Protein AF-0000000084752350 (afdb_homodimer)

Radius of gyration: 22.32 Å; Cα contacts (8 Å, |Δi|>4): 340; chains: 2; bounding box: 32×66×54 Å

Foldseek 3Di:
DDDDDDDDDWDADDDPRHGQGTDVLLQLQVLLAVPQALCRSCVVVVHDSVVSVVSQVSCCVPPPHRQKDWAPDDPNHITIHGDPVNVVVSVVRVVVVVVVRVVVVVVCPVVVVVD/DDDDDDDDDWDADDDPRHGQGTDVLLQLQVLLAVPQALCRSCVVVVHDSVVSVVSQVSCCVPPPHRQKDWAPDDPNHITIHGDPVNVVVSVVRVVVVVVVRVVVVVVCPVVVVVD

Sequence (230 aa):
MGTSKELKLRCWIDIDGKKFFGSGRAQLLMMIDKNGSLSKAAKEMGMSYRKAWSMVEDMNLRGQQPYVELHKGGTTGGGAELTETGRKVLSTFLAMNTKITATVQQHTEEMLGLIMGTSKELKLRCWIDIDGKKFFGSGRAQLLMMIDKNGSLSKAAKEMGMSYRKAWSMVEDMNLRGQQPYVELHKGGTTGGGAELTETGRKVLSTFLAMNTKITATVQQHTEEMLGLI

pLDDT: mean 89.69, std 11.71, range [46.53, 98.75]

InterPro domains:
  IPR036388 Winged helix-like DNA-binding domain superfamily [G3DSA:1.10.10.10] (2-112)
  IPR036390 Winged helix DNA-binding domain superfamily [SSF46785] (6-107)
  IPR051815 Molybdate-responsive transcriptional regulator [PTHR30432] (6-109)

Structure (mmCIF, N/CA/C/O backbone):
data_AF-0000000084752350-model_v1
#
loop_
_entity.id
_entity.type
_entity.pdbx_description
1 polymer 'Transcriptional regulator, ModE family'
#
loop_
_atom_site.group_PDB
_atom_site.id
_atom_site.type_symbol
_atom_site.label_atom_id
_atom_site.label_alt_id
_atom_site.label_comp_id
_atom_site.label_asym_id
_atom_site.label_entity_id
_atom_site.label_seq_id
_atom_site.pdbx_PDB_ins_code
_atom_site.Cartn_x
_atom_site.Cartn_y
_atom_site.Cartn_z
_atom_site.occupancy
_atom_site.B_iso_or_equiv
_atom_site.auth_seq_id
_atom_site.auth_comp_id
_atom_site.auth_asym_id
_atom_site.auth_atom_id
_atom_site.pdbx_PDB_model_num
ATOM 1 N N . MET A 1 1 ? 0.596 -25.719 13.766 1 46.53 1 MET A N 1
ATOM 2 C CA . MET A 1 1 ? 0.394 -24.359 14.266 1 46.53 1 MET A CA 1
ATOM 3 C C . MET A 1 1 ? -0.003 -23.406 13.133 1 46.53 1 MET A C 1
ATOM 5 O O . MET A 1 1 ? 0.723 -23.281 12.148 1 46.53 1 MET A O 1
ATOM 9 N N . GLY A 1 2 ? -1.352 -23.156 12.789 1 62.16 2 GLY A N 1
ATOM 10 C CA . GLY A 1 2 ? -1.979 -22.719 11.555 1 62.16 2 GLY A CA 1
ATOM 11 C C . GLY A 1 2 ? -1.484 -21.359 11.078 1 62.16 2 GLY A C 1
ATOM 12 O O . GLY A 1 2 ? -1.169 -20.484 11.891 1 62.16 2 GLY A O 1
ATOM 13 N N . THR A 1 3 ? -0.864 -21.25 9.977 1 77.88 3 THR A N 1
ATOM 14 C CA . THR A 1 3 ? -0.326 -20.016 9.383 1 77.88 3 THR A CA 1
ATOM 15 C C . THR A 1 3 ? -1.335 -18.875 9.492 1 77.88 3 THR A C 1
ATOM 17 O O . THR A 1 3 ? -2.537 -19.094 9.32 1 77.88 3 THR A O 1
ATOM 20 N N . SER A 1 4 ? -0.892 -17.75 10.062 1 88.94 4 SER A N 1
ATOM 21 C CA . SER A 1 4 ? -1.75 -16.562 10.125 1 88.94 4 SER A CA 1
ATOM 22 C C . SER A 1 4 ? -1.742 -15.805 8.812 1 88.94 4 SER A C 1
ATOM 24 O O . SER A 1 4 ? -0.684 -15.391 8.328 1 88.94 4 SER A O 1
ATOM 26 N N . LYS A 1 5 ? -2.879 -15.789 8.164 1 90.19 5 LYS A N 1
ATOM 27 C CA . LYS A 1 5 ? -3.043 -15.07 6.906 1 90.19 5 LYS A CA 1
ATOM 28 C C . LYS A 1 5 ? -3.834 -13.781 7.113 1 90.19 5 LYS A C 1
ATOM 30 O O . LYS A 1 5 ? -4.879 -13.781 7.766 1 90.19 5 LYS A O 1
ATOM 35 N N . GLU A 1 6 ? -3.215 -12.711 6.598 1 89.19 6 GLU A N 1
ATOM 36 C CA . GLU A 1 6 ? -3.879 -11.422 6.754 1 89.19 6 GLU A CA 1
ATOM 37 C C . GLU A 1 6 ? -3.736 -10.57 5.496 1 89.19 6 GLU A C 1
ATOM 39 O O . GLU A 1 6 ? -2.678 -10.555 4.867 1 89.19 6 GLU A O 1
ATOM 44 N N . LEU A 1 7 ? -4.789 -9.875 5.145 1 88.38 7 LEU A N 1
ATOM 45 C CA . LEU A 1 7 ? -4.711 -8.883 4.078 1 88.38 7 LEU A CA 1
ATOM 46 C C . LEU A 1 7 ? -4.148 -7.566 4.598 1 88.38 7 LEU A C 1
ATOM 48 O O . LEU A 1 7 ? -4.582 -7.074 5.641 1 88.38 7 LEU A O 1
ATOM 52 N N . LYS A 1 8 ? -3.193 -7.16 3.932 1 89.5 8 LYS A N 1
ATOM 53 C CA . LYS A 1 8 ? -2.594 -5.871 4.258 1 89.5 8 LYS A CA 1
ATOM 54 C C . LYS A 1 8 ? -2.848 -4.848 3.15 1 89.5 8 LYS A C 1
ATOM 56 O O . LYS A 1 8 ? -3.025 -5.219 1.988 1 89.5 8 LYS A O 1
ATOM 61 N N . LEU A 1 9 ? -2.906 -3.574 3.629 1 89.62 9 LEU A N 1
ATOM 62 C CA . LEU A 1 9 ? -3.197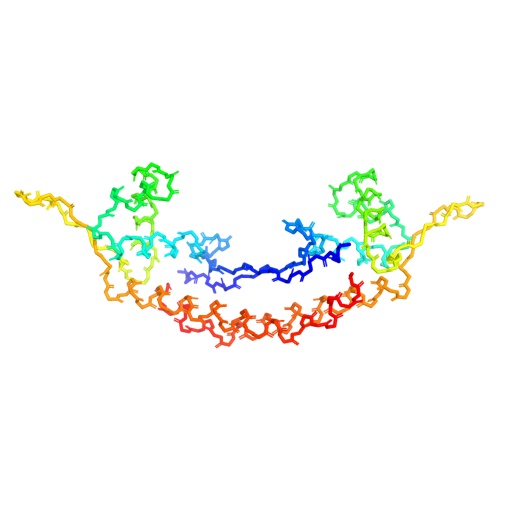 -2.521 2.66 1 89.62 9 LEU A CA 1
ATOM 63 C C . LEU A 1 9 ? -2.445 -1.241 3.008 1 89.62 9 LEU A C 1
ATOM 65 O O . LEU A 1 9 ? -2.254 -0.928 4.188 1 89.62 9 LEU A O 1
ATOM 69 N N . ARG A 1 10 ? -2.025 -0.567 1.987 1 90.81 10 ARG A N 1
ATOM 70 C CA . ARG A 1 10 ? -1.468 0.777 2.096 1 90.81 10 ARG A CA 1
ATOM 71 C C . ARG A 1 10 ? -2.09 1.713 1.064 1 90.81 10 ARG A C 1
ATOM 73 O O . ARG A 1 10 ? -2.322 1.316 -0.08 1 90.81 10 ARG A O 1
ATOM 80 N N . CYS A 1 11 ? -2.467 2.914 1.469 1 91 11 CYS A N 1
ATOM 81 C CA . CYS A 1 11 ? -2.998 3.898 0.533 1 91 11 CYS A CA 1
ATOM 82 C C . CYS A 1 11 ? -2.375 5.27 0.771 1 91 11 CYS A C 1
ATOM 84 O O . CYS A 1 11 ? -1.943 5.574 1.884 1 91 11 CYS A O 1
ATOM 86 N N . TRP A 1 12 ? -2.225 6.059 -0.285 1 92.81 12 TRP A N 1
ATOM 87 C CA . TRP A 1 12 ? -1.683 7.41 -0.19 1 92.81 12 TRP A CA 1
ATOM 88 C C . TRP A 1 12 ? -2.182 8.281 -1.34 1 92.81 12 TRP A C 1
ATOM 90 O O . TRP A 1 12 ? -2.822 7.781 -2.27 1 92.81 12 TRP A O 1
ATOM 100 N N . ILE A 1 13 ? -1.941 9.547 -1.165 1 93.19 13 ILE A N 1
ATOM 101 C CA . ILE A 1 13 ? -2.32 10.492 -2.211 1 93.19 13 ILE A CA 1
ATOM 102 C C . ILE A 1 13 ? -1.077 10.938 -2.973 1 93.19 13 ILE A C 1
ATOM 104 O O . ILE A 1 13 ? -0.1 11.391 -2.369 1 93.19 13 ILE A O 1
ATOM 108 N N . ASP A 1 14 ? -1.166 10.844 -4.297 1 94.06 14 ASP A N 1
ATOM 109 C CA . ASP A 1 14 ? -0.119 11.344 -5.184 1 94.06 14 ASP A CA 1
ATOM 110 C C . ASP A 1 14 ? -0.483 12.711 -5.746 1 94.06 14 ASP A C 1
ATOM 112 O O . ASP A 1 14 ? -1.642 12.969 -6.086 1 94.06 14 ASP A O 1
ATOM 116 N N . ILE A 1 15 ? 0.579 13.562 -5.758 1 93.44 15 ILE A N 1
ATOM 117 C CA . ILE A 1 15 ? 0.47 14.812 -6.516 1 93.44 15 ILE A CA 1
ATOM 118 C C . ILE A 1 15 ? 1.437 14.781 -7.695 1 93.44 15 ILE A C 1
ATOM 120 O O . ILE A 1 15 ? 2.65 14.68 -7.512 1 93.44 15 ILE A O 1
ATOM 124 N N . ASP A 1 16 ? 0.885 14.781 -8.922 1 93.94 16 ASP A N 1
ATOM 125 C CA . ASP A 1 16 ? 1.683 14.758 -10.148 1 93.94 16 ASP A CA 1
ATOM 126 C C . ASP A 1 16 ? 2.609 13.547 -10.172 1 93.94 16 ASP A C 1
ATOM 128 O O . ASP A 1 16 ? 3.795 13.672 -10.484 1 93.94 16 ASP A O 1
ATOM 132 N N . GLY A 1 17 ? 2.094 12.531 -9.633 1 93 17 GLY A N 1
ATOM 133 C CA . GLY A 1 17 ? 2.803 11.258 -9.742 1 93 17 GLY A CA 1
ATOM 134 C C . GLY A 1 17 ? 3.777 11.023 -8.602 1 93 17 GLY A C 1
ATOM 135 O O . GLY A 1 17 ? 4.508 10.031 -8.602 1 93 17 GLY A O 1
ATOM 136 N N . LYS A 1 18 ? 3.771 11.961 -7.691 1 94.69 18 LYS A N 1
ATOM 137 C CA . LYS A 1 18 ? 4.672 11.805 -6.551 1 94.69 18 LYS A CA 1
ATOM 138 C C . LYS A 1 18 ? 3.889 11.68 -5.246 1 94.69 18 LYS A C 1
ATOM 140 O O . LYS A 1 18 ? 2.943 12.438 -5.008 1 94.69 18 LYS A O 1
ATOM 145 N N . LYS A 1 19 ? 4.344 10.758 -4.496 1 95.94 19 LYS A N 1
ATOM 146 C CA . LYS A 1 19 ? 3.691 10.539 -3.207 1 95.94 19 LYS A CA 1
ATOM 147 C C . LYS A 1 19 ? 3.705 11.812 -2.367 1 95.94 19 LYS A C 1
ATOM 149 O O . LYS A 1 19 ? 4.73 12.492 -2.277 1 95.94 19 LYS A O 1
ATOM 154 N N . PHE A 1 20 ? 2.594 12.094 -1.748 1 96.5 20 PHE A N 1
ATOM 155 C CA . PHE A 1 20 ? 2.5 13.32 -0.96 1 96.5 20 PHE A CA 1
ATOM 156 C C . PHE A 1 20 ? 2.01 13.016 0.451 1 96.5 20 PHE A C 1
ATOM 158 O O . PHE A 1 20 ? 2.717 13.273 1.428 1 96.5 20 PHE A O 1
ATOM 165 N N . PHE A 1 21 ? 0.836 12.359 0.535 1 96.31 21 PHE A N 1
ATOM 166 C CA . PHE A 1 21 ? 0.241 12.172 1.853 1 96.31 21 PHE A CA 1
ATOM 167 C C . PHE A 1 21 ? -0.159 10.719 2.064 1 96.31 21 PHE A C 1
ATOM 169 O O . PHE A 1 21 ? -1.029 10.195 1.361 1 96.31 21 PHE A O 1
ATOM 176 N N . GLY A 1 22 ? 0.396 10.156 2.99 1 95.75 22 GLY A N 1
ATOM 177 C CA . GLY A 1 22 ? 0.116 8.781 3.359 1 95.75 22 GLY A CA 1
ATOM 178 C C . GLY A 1 22 ? 0.305 8.508 4.84 1 95.75 22 GLY A C 1
ATOM 179 O O . GLY A 1 22 ? 0.116 9.398 5.668 1 95.75 22 GLY A O 1
ATOM 180 N N . SER A 1 23 ? 0.673 7.297 5.16 1 95.75 23 SER A N 1
ATOM 181 C CA . SER A 1 23 ? 0.748 6.875 6.555 1 95.75 23 SER A CA 1
ATOM 182 C C . SER A 1 23 ? 1.834 7.641 7.305 1 95.75 23 SER A C 1
ATOM 184 O O . SER A 1 23 ? 1.656 7.996 8.469 1 95.75 23 SER A O 1
ATOM 186 N N . GLY A 1 24 ? 2.945 7.887 6.652 1 97.5 24 GLY A N 1
ATOM 187 C CA . GLY A 1 24 ? 4.039 8.594 7.301 1 97.5 24 GLY A CA 1
ATOM 188 C C . GLY A 1 24 ? 3.684 10.008 7.707 1 97.5 24 GLY A C 1
ATOM 189 O O . GLY A 1 24 ? 3.852 10.391 8.867 1 97.5 24 GLY A O 1
ATOM 190 N N . ARG A 1 25 ? 3.164 10.734 6.789 1 98.19 25 ARG A N 1
ATOM 191 C CA . ARG A 1 25 ? 2.789 12.117 7.066 1 98.19 25 ARG A CA 1
ATOM 192 C C . ARG A 1 25 ? 1.59 12.18 8.008 1 98.19 25 ARG A C 1
ATOM 194 O O . ARG A 1 25 ? 1.509 13.07 8.859 1 98.19 25 ARG A O 1
ATOM 201 N N . ALA A 1 26 ? 0.714 11.227 7.867 1 97.75 26 ALA A N 1
ATOM 202 C CA . ALA A 1 26 ? -0.393 11.133 8.82 1 97.75 26 ALA A CA 1
ATOM 203 C C . ALA A 1 26 ? 0.117 10.898 10.234 1 97.75 26 ALA A C 1
ATOM 205 O O . ALA A 1 26 ? -0.347 11.531 11.188 1 97.75 26 ALA A O 1
ATOM 206 N N . GLN A 1 27 ? 1.022 10.039 10.367 1 98.44 27 GLN A N 1
ATOM 207 C CA . GLN A 1 27 ? 1.585 9.734 11.68 1 98.44 27 GLN A CA 1
ATOM 208 C C . GLN A 1 27 ? 2.295 10.953 12.273 1 98.44 27 GLN A C 1
ATOM 210 O O . GLN A 1 27 ? 2.18 11.219 13.469 1 98.44 27 GLN A O 1
ATOM 215 N N . LEU A 1 28 ? 2.947 11.602 11.422 1 98.75 28 LEU A N 1
ATOM 216 C CA . LEU A 1 28 ? 3.617 12.805 11.891 1 98.75 28 LEU A CA 1
ATOM 217 C C . LEU A 1 28 ? 2.605 13.812 12.422 1 98.75 28 LEU A C 1
ATOM 219 O O . LEU A 1 28 ? 2.797 14.383 13.5 1 98.75 28 LEU A O 1
ATOM 223 N N . LEU A 1 29 ? 1.577 14.031 11.68 1 98.69 29 LEU A N 1
ATOM 224 C CA . LEU A 1 29 ? 0.538 14.953 12.133 1 98.69 29 LEU A CA 1
ATOM 225 C C . LEU A 1 29 ? -0.071 14.477 13.453 1 98.69 29 LEU A C 1
ATOM 227 O O . LEU A 1 29 ? -0.322 15.281 14.352 1 98.69 29 LEU A O 1
ATOM 231 N N . MET A 1 30 ? -0.256 13.234 13.578 1 98.62 30 MET A N 1
ATOM 232 C CA . MET A 1 30 ? -0.807 12.664 14.805 1 98.62 30 MET A CA 1
ATOM 233 C C . MET A 1 30 ? 0.118 12.922 15.984 1 98.62 30 MET A C 1
ATOM 235 O O . MET A 1 30 ? -0.338 13.312 17.062 1 98.62 30 MET A O 1
ATOM 239 N N . MET A 1 31 ? 1.385 12.742 15.805 1 98.5 31 MET A N 1
ATOM 240 C CA . MET A 1 31 ? 2.363 12.922 16.875 1 98.5 31 MET A CA 1
ATOM 241 C C . MET A 1 31 ? 2.494 14.391 17.25 1 98.5 31 MET A C 1
ATOM 243 O O . MET A 1 31 ? 2.674 14.719 18.422 1 98.5 31 MET A O 1
ATOM 247 N N . ILE A 1 32 ? 2.402 15.203 16.266 1 98.19 32 ILE A N 1
ATOM 248 C CA . ILE A 1 32 ? 2.428 16.625 16.547 1 98.19 32 ILE A CA 1
ATOM 249 C C . ILE A 1 32 ? 1.2 17.016 17.375 1 98.19 32 ILE A C 1
ATOM 251 O O . ILE A 1 32 ? 1.308 17.766 18.344 1 98.19 32 ILE A O 1
ATOM 255 N N . ASP A 1 33 ? 0.109 16.5 16.953 1 97.69 33 ASP A N 1
ATOM 256 C CA . ASP A 1 33 ? -1.129 16.781 17.672 1 97.69 33 ASP A CA 1
ATOM 257 C C . ASP A 1 33 ? -1.053 16.297 19.125 1 97.69 33 ASP A C 1
ATOM 259 O O . ASP A 1 33 ? -1.49 16.984 20.047 1 97.69 33 ASP A O 1
ATOM 263 N N . LYS A 1 34 ? -0.51 15.195 19.359 1 97.25 34 LYS A N 1
ATOM 264 C CA . LYS A 1 34 ? -0.391 14.547 20.656 1 97.25 34 LYS A CA 1
ATOM 265 C C . LYS A 1 34 ? 0.605 15.281 21.547 1 97.25 34 LYS A C 1
ATOM 267 O O . LYS A 1 34 ? 0.337 15.516 22.734 1 97.25 34 LYS A O 1
ATOM 272 N N . ASN A 1 35 ? 1.728 15.758 21 1 96.56 35 ASN A N 1
ATOM 273 C CA . ASN A 1 35 ? 2.854 16.219 21.797 1 96.56 35 ASN A CA 1
ATOM 274 C C . ASN A 1 35 ? 2.932 17.75 21.828 1 96.56 35 ASN A C 1
ATOM 276 O O . ASN A 1 35 ? 3.613 18.312 22.688 1 96.56 35 ASN A O 1
ATOM 280 N N . GLY A 1 36 ? 2.303 18.375 20.906 1 95.94 36 GLY A N 1
ATOM 281 C CA . GLY A 1 36 ? 2.434 19.812 20.766 1 95.94 36 GLY A CA 1
ATOM 282 C C . GLY A 1 36 ? 3.846 20.266 20.438 1 95.94 36 GLY A C 1
ATOM 283 O O . GLY A 1 36 ? 4.25 21.375 20.781 1 95.94 36 GLY A O 1
ATOM 284 N N . SER A 1 37 ? 4.605 19.312 19.906 1 95.94 37 SER A N 1
ATOM 285 C CA . SER A 1 37 ? 6.027 19.547 19.672 1 95.94 37 SER A CA 1
ATOM 286 C C . SER A 1 37 ? 6.523 18.766 18.453 1 95.94 37 SER A C 1
ATOM 288 O O . SER A 1 37 ? 6.281 17.562 18.344 1 95.94 37 SER A O 1
ATOM 290 N N . LEU A 1 38 ? 7.152 19.5 17.562 1 96.5 38 LEU A N 1
ATOM 291 C CA . LEU A 1 38 ? 7.75 18.844 16.406 1 96.5 38 LEU A CA 1
ATOM 292 C C . LEU A 1 38 ? 8.938 17.984 16.828 1 96.5 38 LEU A C 1
ATOM 294 O O . LEU A 1 38 ? 9.125 16.891 16.297 1 96.5 38 LEU A O 1
ATOM 298 N N . SER A 1 39 ? 9.727 18.469 17.781 1 96.06 39 SER A N 1
ATOM 299 C CA . SER A 1 39 ? 10.914 17.734 18.219 1 96.06 39 SER A CA 1
ATOM 300 C C . SER A 1 39 ? 10.531 16.422 18.891 1 96.06 39 SER A C 1
ATOM 302 O O . SER A 1 39 ? 11.156 15.391 18.656 1 96.06 39 SER A O 1
ATOM 304 N N . LYS A 1 40 ? 9.5 16.453 19.672 1 97.12 40 LYS A N 1
ATOM 305 C CA . LYS A 1 40 ? 9.039 15.234 20.328 1 97.12 40 LYS A CA 1
ATOM 306 C C . LYS A 1 40 ? 8.445 14.258 19.312 1 97.12 40 LYS A C 1
ATOM 308 O O . LYS A 1 40 ? 8.656 13.047 19.406 1 97.12 40 LYS A O 1
ATOM 313 N N . ALA A 1 41 ? 7.711 14.789 18.359 1 97.88 41 ALA A N 1
ATOM 314 C CA . ALA A 1 41 ? 7.156 13.953 17.297 1 97.88 41 ALA A CA 1
ATOM 315 C C . ALA A 1 41 ? 8.266 13.242 16.531 1 97.88 41 ALA A C 1
ATOM 317 O O . ALA A 1 41 ? 8.188 12.031 16.297 1 97.88 41 ALA A O 1
ATOM 318 N N . ALA A 1 42 ? 9.281 13.961 16.125 1 97.94 42 ALA A N 1
ATOM 319 C CA . ALA A 1 42 ? 10.414 13.406 15.391 1 97.94 42 ALA A CA 1
ATOM 320 C C . ALA A 1 42 ? 11.086 12.289 16.188 1 97.94 42 ALA A C 1
ATOM 322 O O . ALA A 1 42 ? 11.32 11.203 15.664 1 97.94 42 ALA A O 1
ATOM 323 N N . LYS A 1 43 ? 11.234 12.539 17.469 1 98.12 43 LYS A N 1
ATOM 324 C CA . LYS A 1 43 ? 11.875 11.57 18.359 1 98.12 43 LYS A CA 1
ATOM 325 C C . LYS A 1 43 ? 11.047 10.297 18.469 1 98.12 43 LYS A C 1
ATOM 327 O O . LYS A 1 43 ? 11.578 9.195 18.344 1 98.12 43 LYS A O 1
ATOM 332 N N . GLU A 1 44 ? 9.844 10.43 18.656 1 97.94 44 GLU A N 1
ATOM 333 C CA . GLU A 1 44 ? 8.961 9.273 18.812 1 97.94 44 GLU A CA 1
ATOM 334 C C . GLU A 1 44 ? 8.883 8.461 17.516 1 97.94 44 GLU A C 1
ATOM 336 O O . GLU A 1 44 ? 8.711 7.242 17.562 1 97.94 44 GLU A O 1
ATOM 341 N N . MET A 1 45 ? 9.047 9.141 16.422 1 98.31 45 MET A N 1
ATOM 342 C CA . MET A 1 45 ? 8.969 8.445 15.133 1 98.31 45 MET A CA 1
ATOM 343 C C . MET A 1 45 ? 10.352 7.961 14.695 1 98.31 45 MET A C 1
ATOM 345 O O . MET A 1 45 ? 10.5 7.387 13.617 1 98.31 45 MET A O 1
ATOM 349 N N . GLY A 1 46 ? 11.336 8.266 15.438 1 98.38 46 GLY A N 1
ATOM 350 C CA . GLY A 1 46 ? 12.672 7.777 15.164 1 98.38 46 GLY A CA 1
ATOM 351 C C . GLY A 1 46 ? 13.336 8.477 13.992 1 98.38 46 GLY A C 1
ATOM 352 O O . GLY A 1 46 ? 14.039 7.84 13.203 1 98.38 46 GLY A O 1
ATOM 353 N N . MET A 1 47 ? 13.109 9.758 13.797 1 98.5 47 MET A N 1
ATOM 354 C CA . MET A 1 47 ? 13.727 10.523 12.719 1 98.5 47 MET A CA 1
ATOM 355 C C . MET A 1 47 ? 14.352 11.812 13.25 1 98.5 47 MET A C 1
ATOM 357 O O . MET A 1 47 ? 14.141 12.18 14.406 1 98.5 47 MET A O 1
ATOM 361 N N . SER A 1 48 ? 15.07 12.406 12.383 1 98.31 48 SER A N 1
ATOM 362 C CA . SER A 1 48 ? 15.695 13.672 12.75 1 98.31 48 SER A CA 1
ATOM 363 C C . SER A 1 48 ? 14.68 14.812 12.734 1 98.31 48 SER A C 1
ATOM 365 O O . SER A 1 48 ? 13.68 14.75 12.008 1 98.31 48 SER A O 1
ATOM 367 N N . TYR A 1 49 ? 15.008 15.859 13.516 1 97.06 49 TYR A N 1
ATOM 368 C CA . TYR A 1 49 ? 14.203 17.078 13.469 1 97.06 49 TYR A CA 1
ATOM 369 C C . TYR A 1 49 ? 14.164 17.656 12.062 1 97.06 49 TYR A C 1
ATOM 371 O O . TYR A 1 49 ? 13.117 18.109 11.602 1 97.06 49 TYR A O 1
ATOM 379 N N . ARG A 1 50 ? 15.25 17.625 11.422 1 97.88 50 ARG A N 1
ATOM 380 C CA . ARG A 1 50 ? 15.336 18.188 10.078 1 97.88 50 ARG A CA 1
ATOM 381 C C . ARG A 1 50 ? 14.375 17.469 9.133 1 97.88 50 ARG A C 1
ATOM 383 O O . ARG A 1 50 ? 13.695 18.109 8.328 1 97.88 50 ARG A O 1
ATOM 390 N N . LYS A 1 51 ? 14.336 16.156 9.195 1 98.19 51 LYS A N 1
ATOM 391 C CA . LYS A 1 51 ? 13.438 15.391 8.344 1 98.19 51 LYS A CA 1
ATOM 392 C C . LYS A 1 51 ? 11.977 15.711 8.648 1 98.19 51 LYS A C 1
ATOM 394 O O . LYS A 1 51 ? 11.18 15.914 7.73 1 98.19 51 LYS A O 1
ATOM 399 N N . ALA A 1 52 ? 11.664 15.742 9.906 1 98 52 ALA A N 1
ATOM 400 C CA . ALA A 1 52 ? 10.305 16.094 10.312 1 98 52 ALA A CA 1
ATOM 401 C C . ALA A 1 52 ? 9.938 17.5 9.836 1 98 52 ALA A C 1
ATOM 403 O O . ALA A 1 52 ? 8.844 17.703 9.305 1 98 52 ALA A O 1
ATOM 404 N N . TRP A 1 53 ? 10.836 18.422 10 1 97.38 53 TRP A N 1
ATOM 405 C CA . TRP A 1 53 ? 10.625 19.797 9.578 1 97.38 53 TRP A CA 1
ATOM 406 C C . TRP A 1 53 ? 10.414 19.875 8.062 1 97.38 53 TRP A C 1
ATOM 408 O O . TRP A 1 53 ? 9.508 20.562 7.594 1 97.38 53 TRP A O 1
ATOM 418 N N . SER A 1 54 ? 11.195 19.125 7.379 1 98.06 54 SER A N 1
ATOM 419 C CA . SER A 1 54 ? 11.078 19.109 5.926 1 98.06 54 SER A CA 1
ATOM 420 C C . SER A 1 54 ? 9.719 18.562 5.488 1 98.06 54 SER A C 1
ATOM 422 O O . SER A 1 54 ? 9.117 19.078 4.547 1 98.06 54 SER A O 1
ATOM 424 N N . MET A 1 55 ? 9.234 17.562 6.168 1 98.12 55 MET A N 1
ATOM 425 C CA . MET A 1 55 ? 7.922 17 5.863 1 98.12 55 MET A CA 1
ATOM 426 C C . MET A 1 55 ? 6.82 18.031 6.113 1 98.12 55 MET A C 1
ATOM 428 O O . MET A 1 55 ? 5.93 18.203 5.277 1 98.12 55 MET A O 1
ATOM 432 N N . VAL A 1 56 ? 6.941 18.688 7.191 1 98.12 56 VAL A N 1
ATOM 433 C CA . VAL A 1 56 ? 5.953 19.703 7.551 1 98.12 56 VAL A CA 1
ATOM 434 C C . VAL A 1 56 ? 5.973 20.828 6.523 1 98.12 56 VAL A C 1
ATOM 436 O O . VAL A 1 56 ? 4.922 21.266 6.047 1 98.12 56 VAL A O 1
ATOM 439 N N . GLU A 1 57 ? 7.168 21.25 6.203 1 97.75 57 GLU A N 1
ATOM 440 C CA . GLU A 1 57 ? 7.301 22.328 5.23 1 97.75 57 GLU A CA 1
ATOM 441 C C . GLU A 1 57 ? 6.688 21.938 3.889 1 97.75 57 GLU A C 1
ATOM 443 O O . GLU A 1 57 ? 5.977 22.734 3.271 1 97.75 57 GLU A O 1
ATOM 448 N N . ASP A 1 58 ? 6.953 20.812 3.496 1 97.62 58 ASP A N 1
ATOM 449 C CA . ASP A 1 58 ? 6.418 20.328 2.223 1 97.62 58 ASP A CA 1
ATOM 450 C C . ASP A 1 58 ? 4.891 20.25 2.266 1 97.62 58 ASP A C 1
ATOM 452 O O . ASP A 1 58 ? 4.219 20.672 1.32 1 97.62 58 ASP A O 1
ATOM 456 N N . MET A 1 59 ? 4.359 19.734 3.311 1 97.31 59 MET A N 1
ATOM 457 C CA . MET A 1 59 ? 2.91 19.656 3.459 1 97.31 59 MET A CA 1
ATOM 458 C C . MET A 1 59 ? 2.285 21.047 3.465 1 97.31 59 MET A C 1
ATOM 460 O O . MET A 1 59 ? 1.258 21.266 2.822 1 97.31 59 MET A O 1
ATOM 464 N N . ASN A 1 60 ? 2.926 21.938 4.215 1 97.31 60 ASN A N 1
ATOM 465 C CA . ASN A 1 60 ? 2.391 23.297 4.301 1 97.31 60 ASN A CA 1
ATOM 466 C C . ASN A 1 60 ? 2.469 24.016 2.955 1 97.31 60 ASN A C 1
ATOM 468 O O . ASN A 1 60 ? 1.598 24.812 2.625 1 97.31 60 ASN A O 1
ATOM 472 N N . LEU A 1 61 ? 3.438 23.75 2.207 1 95 61 LEU A N 1
ATOM 473 C CA . LEU A 1 61 ? 3.656 24.422 0.926 1 95 61 LEU A CA 1
ATOM 474 C C . LEU A 1 61 ? 2.727 23.859 -0.144 1 95 61 LEU A C 1
ATOM 476 O O . LEU A 1 61 ? 2.135 24.609 -0.917 1 95 61 LEU A O 1
ATOM 480 N N . ARG A 1 62 ? 2.535 22.547 -0.114 1 92.81 62 ARG A N 1
ATOM 481 C CA . ARG A 1 62 ? 1.846 21.906 -1.229 1 92.81 62 ARG A CA 1
ATOM 482 C C . ARG A 1 62 ? 0.385 21.641 -0.886 1 92.81 62 ARG A C 1
ATOM 484 O O . ARG A 1 62 ? -0.436 21.406 -1.777 1 92.81 62 ARG A O 1
ATOM 491 N N . GLY A 1 63 ? 0.102 21.5 0.304 1 92.06 63 GLY A N 1
ATOM 492 C CA . GLY A 1 63 ? -1.288 21.344 0.7 1 92.06 63 GLY A CA 1
ATOM 493 C C . GLY A 1 63 ? -2.156 22.531 0.33 1 92.06 63 GLY A C 1
ATOM 494 O O . GLY A 1 63 ? -1.644 23.594 -0.035 1 92.06 63 GLY A O 1
ATOM 495 N N . GLN A 1 64 ? -3.48 22.297 0.394 1 91.44 64 GLN A N 1
ATOM 496 C CA . GLN A 1 64 ? -4.418 23.359 0.082 1 91.44 64 GLN A CA 1
ATOM 497 C C . GLN A 1 64 ? -4.207 24.562 0.998 1 91.44 64 GLN A C 1
ATOM 499 O O . GLN A 1 64 ? -4.344 25.703 0.567 1 91.44 64 GLN A O 1
ATOM 504 N N . GLN A 1 65 ? -3.916 24.375 2.186 1 95.06 65 GLN A N 1
ATOM 505 C CA . GLN A 1 65 ? -3.518 25.297 3.24 1 95.06 65 GLN A CA 1
ATOM 506 C C . GLN A 1 65 ? -2.5 24.656 4.18 1 95.06 65 GLN A C 1
ATOM 508 O O . GLN A 1 65 ? -2.334 23.438 4.184 1 95.06 65 GLN A O 1
ATOM 513 N N . PRO A 1 66 ? -1.824 25.406 4.914 1 97.5 66 PRO A N 1
ATOM 514 C CA . PRO A 1 66 ? -0.876 24.812 5.855 1 97.5 66 PRO A CA 1
ATOM 515 C C . PRO A 1 66 ? -1.542 23.828 6.816 1 97.5 66 PRO A C 1
ATOM 517 O O . PRO A 1 66 ? -2.66 24.062 7.281 1 97.5 66 PRO A O 1
ATOM 520 N N . TYR A 1 67 ? -0.799 22.734 7.066 1 98.12 67 TYR A N 1
ATOM 521 C CA . TYR A 1 67 ? -1.321 21.703 7.957 1 98.12 67 TYR A CA 1
ATOM 522 C C . TYR A 1 67 ? -0.827 21.906 9.383 1 98.12 67 TYR A C 1
ATOM 524 O O . TYR A 1 67 ? -1.482 21.484 10.344 1 98.12 67 TYR A O 1
ATOM 532 N N . VAL A 1 68 ? 0.332 22.609 9.531 1 98.38 68 VAL A N 1
ATOM 533 C CA . VAL A 1 68 ? 0.976 22.75 10.828 1 98.38 68 VAL A CA 1
ATOM 534 C C . VAL A 1 68 ? 1.394 24.203 11.047 1 98.38 68 VAL A C 1
ATOM 536 O O . VAL A 1 68 ? 1.907 24.844 10.133 1 98.38 68 VAL A O 1
ATOM 539 N N . GLU A 1 69 ? 1.118 24.734 12.172 1 97 69 GLU A N 1
ATOM 540 C CA . GLU A 1 69 ? 1.646 26.016 12.617 1 97 69 GLU A CA 1
ATOM 541 C C . GLU A 1 69 ? 2.797 25.828 13.602 1 97 69 GLU A C 1
ATOM 543 O O . GLU A 1 69 ? 2.664 25.109 14.586 1 97 69 GLU A O 1
ATOM 548 N N . LEU A 1 70 ? 3.91 26.406 13.203 1 91.25 70 LEU A N 1
ATOM 549 C CA . LEU A 1 70 ? 5.086 26.375 14.07 1 91.25 70 LEU A CA 1
ATOM 550 C C . LEU A 1 70 ? 5.246 27.688 14.828 1 91.25 70 LEU A C 1
ATOM 552 O O . LEU A 1 70 ? 5.047 28.766 14.266 1 91.25 70 LEU A O 1
ATOM 556 N N . HIS A 1 71 ? 5.297 27.641 16.062 1 83.19 71 HIS A N 1
ATOM 557 C CA . HIS A 1 71 ? 5.453 28.844 16.875 1 83.19 71 HIS A CA 1
ATOM 558 C C . HIS A 1 71 ? 6.867 28.938 17.438 1 83.19 71 HIS A C 1
ATOM 560 O O . HIS A 1 71 ? 7.465 27.938 17.812 1 83.19 71 HIS A O 1
ATOM 566 N N . LYS A 1 72 ? 7.684 29.969 16.984 1 69.25 72 LYS A N 1
ATOM 567 C CA . LYS A 1 72 ? 8.977 30.281 17.594 1 69.25 72 LYS A CA 1
ATOM 568 C C . LYS A 1 72 ? 8.828 30.562 19.078 1 69.25 72 LYS A C 1
ATOM 570 O O . LYS A 1 72 ? 7.832 31.156 19.516 1 69.25 72 LYS A O 1
ATOM 575 N N . GLY A 1 73 ? 9.297 29.766 19.938 1 58.81 73 GLY A N 1
ATOM 576 C CA . GLY A 1 73 ? 9.32 29.938 21.391 1 58.81 73 GLY A CA 1
ATOM 577 C C . GLY A 1 73 ? 9.727 31.328 21.812 1 58.81 73 GLY A C 1
ATOM 578 O O . GLY A 1 73 ? 10.797 31.812 21.453 1 58.81 73 GLY A O 1
ATOM 579 N N . GLY A 1 74 ? 8.891 32.312 21.875 1 52.56 74 GLY A N 1
ATOM 580 C CA . GLY A 1 74 ? 9.352 33.219 22.922 1 52.56 74 GLY A CA 1
ATOM 581 C C . GLY A 1 74 ? 9.797 32.5 24.172 1 52.56 74 GLY A C 1
ATOM 582 O O . GLY A 1 74 ? 10.125 31.297 24.141 1 52.56 74 GLY A O 1
ATOM 583 N N . THR A 1 75 ? 9.672 32.875 25.422 1 55.03 75 THR A N 1
ATOM 584 C CA . THR A 1 75 ? 10.109 32.344 26.719 1 55.03 75 THR A CA 1
ATOM 585 C C . THR A 1 75 ? 9.625 30.906 26.891 1 55.03 75 THR A C 1
ATOM 587 O O . THR A 1 75 ? 10.109 30.188 27.781 1 55.03 75 THR A O 1
ATOM 590 N N . THR A 1 76 ? 8.469 30.484 26.203 1 54.31 76 THR A N 1
ATOM 591 C CA . THR A 1 76 ? 7.871 29.219 26.609 1 54.31 76 THR A CA 1
ATOM 592 C C . THR A 1 76 ? 8.195 28.109 25.609 1 54.31 76 THR A C 1
ATOM 594 O O . THR A 1 76 ? 7.637 27.016 25.688 1 54.31 76 THR A O 1
ATOM 597 N N . GLY A 1 77 ? 9.258 28.219 24.812 1 55.44 77 GLY A N 1
ATOM 598 C CA . GLY A 1 77 ? 9.758 27.172 23.938 1 55.44 77 GLY A CA 1
ATOM 599 C C . GLY A 1 77 ? 8.938 27 22.672 1 55.44 77 GLY A C 1
ATOM 600 O O . GLY A 1 77 ? 7.824 27.516 22.578 1 55.44 77 GLY A O 1
ATOM 601 N N . GLY A 1 78 ? 9.414 26.984 21.391 1 67.19 78 GLY A N 1
ATOM 602 C CA . GLY A 1 78 ? 8.828 26.828 20.062 1 67.19 78 GLY A CA 1
ATOM 603 C C . GLY A 1 78 ? 7.945 25.594 19.953 1 67.19 78 GLY A C 1
ATOM 604 O O . GLY A 1 78 ? 8.242 24.562 20.547 1 67.19 78 GLY A O 1
ATOM 605 N N . GLY A 1 79 ? 6.504 25.641 19.891 1 89.5 79 GLY A N 1
ATOM 606 C CA . GLY A 1 79 ? 5.5 24.594 19.812 1 89.5 79 GLY A CA 1
ATOM 607 C C . GLY A 1 79 ? 4.992 24.359 18.391 1 89.5 79 GLY A C 1
ATOM 608 O O . GLY A 1 79 ? 5.359 25.094 17.469 1 89.5 79 GLY A O 1
ATOM 609 N N . ALA A 1 80 ? 4.516 23.188 18.141 1 95.94 80 ALA A N 1
ATOM 610 C CA . ALA A 1 80 ? 3.857 22.844 16.891 1 95.94 80 ALA A CA 1
ATOM 611 C C . ALA A 1 80 ? 2.426 22.375 17.125 1 95.94 80 ALA A C 1
ATOM 613 O O . ALA A 1 80 ? 2.16 21.641 18.078 1 95.94 80 ALA A O 1
ATOM 614 N N . GLU A 1 81 ? 1.523 22.922 16.312 1 97.06 81 GLU A N 1
ATOM 615 C CA . GLU A 1 81 ? 0.129 22.5 16.406 1 97.06 81 GLU A CA 1
ATOM 616 C C . GLU A 1 81 ? -0.505 22.359 15.031 1 97.06 81 GLU A C 1
ATOM 618 O O . GLU A 1 81 ? -0.105 23.031 14.078 1 97.06 81 GLU A O 1
ATOM 623 N N . LEU A 1 82 ? -1.457 21.5 14.961 1 98.12 82 LEU A N 1
ATOM 624 C CA . LEU A 1 82 ? -2.174 21.344 13.703 1 98.12 82 LEU A CA 1
ATOM 625 C C . LEU A 1 82 ? -3.109 22.531 13.469 1 98.12 82 LEU A C 1
ATOM 627 O O . LEU A 1 82 ? -3.744 23.016 14.406 1 98.12 82 LEU A O 1
ATOM 631 N N . THR A 1 83 ? -3.172 22.969 12.219 1 97.81 83 THR A N 1
ATOM 632 C CA . THR A 1 83 ? -4.227 23.891 11.812 1 97.81 83 THR A CA 1
ATOM 633 C C . THR A 1 83 ? -5.559 23.156 11.672 1 97.81 83 THR A C 1
ATOM 635 O O . THR A 1 83 ? -5.625 21.938 11.828 1 97.81 83 THR A O 1
ATOM 638 N N . GLU A 1 84 ? -6.582 23.969 11.398 1 96.81 84 GLU A N 1
ATOM 639 C CA . GLU A 1 84 ? -7.871 23.359 11.109 1 96.81 84 GLU A CA 1
ATOM 640 C C . GLU A 1 84 ? -7.785 22.438 9.898 1 96.81 84 GLU A C 1
ATOM 642 O O . GLU A 1 84 ? -8.312 21.312 9.922 1 96.81 84 GLU A O 1
ATOM 647 N N . THR A 1 85 ? -7.074 22.875 8.883 1 96.44 85 THR A N 1
ATOM 648 C CA . THR A 1 85 ? -6.887 22.078 7.68 1 96.44 85 THR A CA 1
ATOM 649 C C . THR A 1 85 ? -6.098 20.812 7.996 1 96.44 85 THR A C 1
ATOM 651 O O . THR A 1 85 ? -6.426 19.719 7.504 1 96.44 85 THR A O 1
ATOM 654 N N . GLY A 1 86 ? -5.047 20.906 8.812 1 97.38 86 GLY A N 1
ATOM 655 C CA . GLY A 1 86 ? -4.258 19.75 9.219 1 97.38 86 GLY A CA 1
ATOM 656 C C . GLY A 1 86 ? -5.066 18.688 9.945 1 97.38 86 GLY A C 1
ATOM 657 O O . GLY A 1 86 ? -4.922 17.5 9.672 1 97.38 86 GLY A O 1
ATOM 658 N N . ARG A 1 87 ? -5.953 19.172 10.781 1 97.44 87 ARG A N 1
ATOM 659 C CA . ARG A 1 87 ? -6.809 18.234 11.523 1 97.44 87 ARG A CA 1
ATOM 660 C C . ARG A 1 87 ? -7.805 17.562 10.594 1 97.44 87 ARG A C 1
ATOM 662 O O . ARG A 1 87 ? -8.055 16.359 10.719 1 97.44 87 ARG A O 1
ATOM 669 N N . LYS A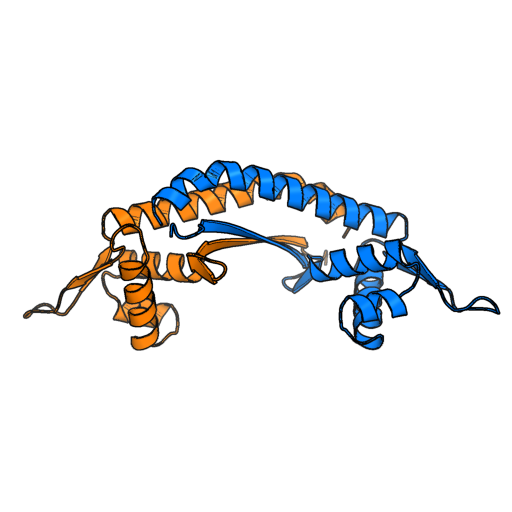 1 88 ? -8.273 18.328 9.703 1 95.31 88 LYS A N 1
ATOM 670 C CA . LYS A 1 88 ? -9.266 17.797 8.766 1 95.31 88 LYS A CA 1
ATOM 671 C C . LYS A 1 88 ? -8.641 16.75 7.84 1 95.31 88 LYS A C 1
ATOM 673 O O . LYS A 1 88 ? -9.219 15.695 7.602 1 95.31 88 LYS A O 1
ATOM 678 N N . VAL A 1 89 ? -7.477 17.047 7.328 1 95 89 VAL A N 1
ATOM 679 C CA . VAL A 1 89 ? -6.812 16.109 6.422 1 95 89 VAL A CA 1
ATOM 680 C C . VAL A 1 89 ? -6.48 14.82 7.164 1 95 89 VAL A C 1
ATOM 682 O O . VAL A 1 89 ? -6.691 13.727 6.641 1 95 89 VAL A O 1
ATOM 685 N N . LEU A 1 90 ? -6.012 14.938 8.328 1 96.38 90 LEU A N 1
ATOM 686 C CA . LEU A 1 90 ? -5.652 13.766 9.125 1 96.38 90 LEU A CA 1
ATOM 687 C C . LEU A 1 90 ? -6.879 12.906 9.406 1 96.38 90 LEU A C 1
ATOM 689 O O . LEU A 1 90 ? -6.855 11.695 9.164 1 96.38 90 LEU A O 1
ATOM 693 N N . SER A 1 91 ? -7.914 13.555 9.906 1 95.25 91 SER A N 1
ATOM 694 C CA . SER A 1 91 ? -9.109 12.797 10.258 1 95.25 91 SER A CA 1
ATOM 695 C C . SER A 1 91 ? -9.734 12.141 9.023 1 95.25 91 SER A C 1
ATOM 697 O O . SER A 1 91 ? -10.203 11.008 9.094 1 95.25 91 SER A O 1
ATOM 699 N N . THR A 1 92 ? -9.75 12.883 7.918 1 92.19 92 THR A N 1
ATOM 700 C CA . THR A 1 92 ? -10.305 12.344 6.68 1 92.19 92 THR A CA 1
ATOM 701 C C . THR A 1 92 ? -9.5 11.148 6.199 1 92.19 92 THR A C 1
ATOM 703 O O . THR A 1 92 ? -10.07 10.133 5.793 1 92.19 92 THR A O 1
ATOM 706 N N . PHE A 1 93 ? -8.195 11.242 6.258 1 92.62 93 PHE A N 1
ATOM 707 C CA . PHE A 1 93 ? -7.332 10.148 5.832 1 92.62 93 PHE A CA 1
ATOM 708 C C . PHE A 1 93 ? -7.539 8.922 6.711 1 92.62 93 PHE A C 1
ATOM 710 O O . PHE A 1 93 ? -7.664 7.801 6.203 1 92.62 93 PHE A O 1
ATOM 717 N N . LEU A 1 94 ? -7.59 9.125 7.977 1 91.69 94 LEU A N 1
ATOM 718 C CA . LEU A 1 94 ? -7.758 8.016 8.906 1 91.69 94 LEU A CA 1
ATOM 719 C C . LEU A 1 94 ? -9.109 7.34 8.703 1 91.69 94 LEU A C 1
ATOM 721 O O . LEU A 1 94 ? -9.211 6.113 8.742 1 91.69 94 LEU A O 1
ATOM 725 N N . ALA A 1 95 ? -10.078 8.172 8.531 1 89.25 95 ALA A N 1
ATOM 726 C CA . ALA A 1 95 ? -11.414 7.633 8.289 1 89.25 95 ALA A CA 1
ATOM 727 C C . ALA A 1 95 ? -11.453 6.824 6.996 1 89.25 95 ALA A C 1
ATOM 729 O O . ALA A 1 95 ? -12.047 5.746 6.949 1 89.25 95 ALA A O 1
ATOM 730 N N . MET A 1 96 ? -10.852 7.391 6.004 1 86.19 96 MET A N 1
ATOM 731 C CA . MET A 1 96 ? -10.789 6.703 4.719 1 86.19 96 MET A CA 1
ATOM 732 C C . MET A 1 96 ? -10.07 5.367 4.848 1 86.19 96 MET A C 1
ATOM 734 O O . MET A 1 96 ? -10.555 4.344 4.359 1 86.19 96 MET A O 1
ATOM 738 N N . ASN A 1 97 ? -8.953 5.422 5.484 1 87.06 97 ASN A N 1
ATOM 739 C CA . ASN A 1 97 ? -8.172 4.207 5.691 1 87.06 97 ASN A CA 1
ATOM 740 C C . ASN A 1 97 ? -8.961 3.152 6.457 1 87.06 97 ASN A C 1
ATOM 742 O O . ASN A 1 97 ? -8.906 1.966 6.125 1 87.06 97 ASN A O 1
ATOM 746 N N . THR A 1 98 ? -9.68 3.531 7.445 1 86.31 98 THR A N 1
ATOM 747 C CA . THR A 1 98 ? -10.508 2.625 8.242 1 86.31 98 THR A CA 1
ATOM 748 C C . THR A 1 98 ? -11.609 2.006 7.387 1 86.31 98 THR A C 1
ATOM 750 O O . THR A 1 98 ? -11.852 0.799 7.457 1 86.31 98 THR A O 1
ATOM 753 N N . LYS A 1 99 ? -12.227 2.826 6.621 1 82.56 99 LYS A N 1
ATOM 754 C CA . LYS A 1 99 ? -13.305 2.348 5.766 1 82.56 99 LYS A CA 1
ATOM 755 C C . LYS A 1 99 ? -12.789 1.352 4.73 1 82.56 99 LYS A C 1
ATOM 757 O O . LYS A 1 99 ? -13.422 0.32 4.484 1 82.56 99 LYS A O 1
ATOM 762 N N . ILE A 1 100 ? -11.695 1.712 4.156 1 81.69 100 ILE A N 1
ATOM 763 C CA . ILE A 1 100 ? -11.102 0.847 3.137 1 81.69 100 ILE A CA 1
ATOM 764 C C . ILE A 1 100 ? -10.719 -0.492 3.758 1 81.69 100 ILE A C 1
ATOM 766 O O . ILE A 1 100 ? -11 -1.552 3.191 1 81.69 100 ILE A O 1
ATOM 770 N N . THR A 1 101 ? -10.148 -0.431 4.914 1 81.94 101 THR A N 1
ATOM 771 C CA . THR A 1 101 ? -9.734 -1.639 5.617 1 81.94 101 THR A CA 1
ATOM 772 C C . THR A 1 101 ? -10.938 -2.521 5.93 1 81.94 101 THR A C 1
ATOM 774 O O . THR A 1 101 ? -10.891 -3.738 5.73 1 81.94 101 THR A O 1
ATOM 777 N N . ALA A 1 102 ? -11.969 -1.891 6.328 1 80.25 102 ALA A N 1
ATOM 778 C CA . ALA A 1 102 ? -13.188 -2.633 6.645 1 80.25 102 ALA A CA 1
ATOM 779 C C . ALA A 1 102 ? -13.766 -3.291 5.395 1 80.25 102 ALA A C 1
ATOM 781 O O . ALA A 1 102 ? -14.234 -4.43 5.445 1 80.25 102 ALA A O 1
ATOM 782 N N . THR A 1 103 ? -13.789 -2.537 4.359 1 74.31 103 THR A N 1
ATOM 783 C CA . THR A 1 103 ? -14.328 -3.055 3.105 1 74.31 103 THR A CA 1
ATOM 784 C C . THR A 1 103 ? -13.516 -4.25 2.621 1 74.31 103 THR A C 1
ATOM 786 O O . THR A 1 103 ? -14.078 -5.258 2.191 1 74.31 103 THR A O 1
ATOM 789 N N . VAL A 1 104 ? -12.211 -4.16 2.73 1 74.12 104 VAL A N 1
ATOM 790 C CA . VAL A 1 104 ? -11.312 -5.203 2.242 1 74.12 104 VAL A CA 1
ATOM 791 C C . VAL A 1 104 ? -11.469 -6.461 3.098 1 74.12 104 VAL A C 1
ATOM 793 O O . VAL A 1 104 ? -11.43 -7.578 2.58 1 74.12 104 VAL A O 1
ATOM 796 N N . GLN A 1 105 ? -11.641 -6.285 4.348 1 75.31 105 GLN A N 1
ATOM 797 C CA . GLN A 1 105 ? -11.797 -7.418 5.254 1 75.31 105 GLN A CA 1
ATOM 798 C C . GLN A 1 105 ? -12.992 -8.281 4.852 1 75.31 105 GLN A C 1
ATO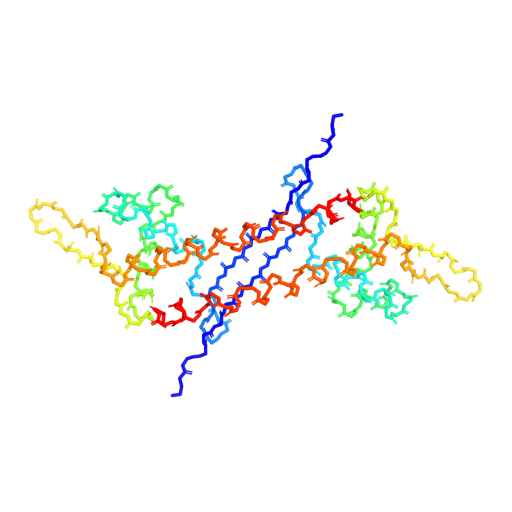M 800 O O . GLN A 1 105 ? -12.977 -9.5 5.039 1 75.31 105 GLN A O 1
ATOM 805 N N . GLN A 1 106 ? -13.883 -7.703 4.184 1 70.62 106 GLN A N 1
ATOM 806 C CA . GLN A 1 106 ? -15.062 -8.438 3.742 1 70.62 106 GLN A CA 1
ATOM 807 C C . GLN A 1 106 ? -14.75 -9.305 2.525 1 70.62 106 GLN A C 1
ATOM 809 O O . GLN A 1 106 ? -15.43 -10.305 2.277 1 70.62 106 GLN A O 1
ATOM 814 N N . HIS A 1 107 ? -13.75 -8.906 1.837 1 66.81 107 HIS A N 1
ATOM 815 C CA . HIS A 1 107 ? -13.438 -9.609 0.596 1 66.81 107 HIS A CA 1
ATOM 816 C C . HIS A 1 107 ? -12.297 -10.594 0.789 1 66.81 107 HIS A C 1
ATOM 818 O O . HIS A 1 107 ? -11.883 -11.273 -0.158 1 66.81 107 HIS A O 1
ATOM 824 N N . THR A 1 108 ? -11.812 -10.727 1.978 1 72.94 108 THR A N 1
ATOM 825 C CA . THR A 1 108 ? -10.555 -11.438 2.189 1 72.94 108 THR A CA 1
ATOM 826 C C . THR A 1 108 ? -10.805 -12.922 2.439 1 72.94 108 THR A C 1
ATOM 828 O O . THR A 1 108 ? -9.922 -13.75 2.24 1 72.94 108 THR A O 1
ATOM 831 N N . GLU A 1 109 ? -12.031 -13.227 2.773 1 77.69 109 GLU A N 1
ATOM 832 C CA . GLU A 1 109 ? -12.242 -14.625 3.139 1 77.69 109 GLU A CA 1
ATOM 833 C C . GLU A 1 109 ? -11.938 -15.555 1.967 1 77.69 109 GLU A C 1
ATOM 835 O O . GLU A 1 109 ? -11.281 -16.578 2.137 1 77.69 109 GLU A O 1
ATOM 840 N N . GLU A 1 110 ? -12.461 -15.156 0.878 1 79.81 110 GLU A N 1
ATOM 841 C CA . GLU A 1 110 ? -12.227 -15.984 -0.302 1 79.81 110 GLU A CA 1
ATOM 842 C C . GLU A 1 110 ? -10.742 -16.047 -0.64 1 79.81 110 GLU A C 1
ATOM 844 O O . GLU A 1 110 ? -10.219 -17.109 -0.971 1 79.81 110 GLU A O 1
ATOM 849 N N . MET A 1 111 ? -10.094 -14.961 -0.569 1 83.19 111 MET A N 1
ATOM 850 C CA . MET A 1 111 ? -8.672 -14.875 -0.886 1 83.19 111 MET A CA 1
ATOM 851 C C . MET A 1 111 ? -7.848 -15.688 0.107 1 83.19 111 MET A C 1
ATOM 853 O O . MET A 1 111 ? -6.973 -16.453 -0.292 1 83.19 111 MET A O 1
ATOM 857 N N . LEU A 1 112 ? -8.227 -15.594 1.303 1 84.12 112 LEU A N 1
ATOM 858 C CA . LEU A 1 112 ? -7.484 -16.281 2.354 1 84.12 112 LEU A CA 1
ATOM 859 C C . LEU A 1 112 ? -7.637 -17.797 2.227 1 84.12 112 LEU A C 1
ATOM 861 O O . LEU A 1 112 ? -6.711 -18.547 2.539 1 84.12 112 LEU A O 1
ATOM 865 N N . GLY A 1 113 ? -8.742 -18.219 1.702 1 83.62 113 GLY A N 1
ATOM 866 C CA . GLY A 1 113 ? -8.992 -19.641 1.504 1 83.62 113 GLY A CA 1
ATOM 867 C C . GLY A 1 113 ? -8.18 -20.234 0.374 1 83.62 113 GLY A C 1
ATOM 868 O O . GLY A 1 113 ? -7.984 -21.453 0.32 1 83.62 113 GLY A O 1
ATOM 869 N N . LEU A 1 114 ? -7.715 -19.438 -0.485 1 83.69 114 LEU A N 1
ATOM 870 C CA . LEU A 1 114 ? -6.953 -19.906 -1.641 1 83.69 114 LEU A CA 1
ATOM 871 C C . LEU A 1 114 ? -5.457 -19.875 -1.354 1 83.69 114 LEU A C 1
ATOM 873 O O . LEU A 1 114 ? -4.664 -20.438 -2.107 1 83.69 114 LEU A O 1
ATOM 877 N N . ILE A 1 115 ? -5.105 -19.281 -0.271 1 86.88 115 ILE A N 1
ATOM 878 C CA . ILE A 1 115 ? -3.705 -19.141 0.111 1 86.88 115 ILE A CA 1
ATOM 879 C C . ILE A 1 115 ? -3.414 -20.016 1.329 1 86.88 115 ILE A C 1
ATOM 881 O O . ILE A 1 115 ? -4.176 -20.016 2.299 1 86.88 115 ILE A O 1
ATOM 885 N N . MET B 1 1 ? -1.53 25.234 -14.438 1 47.16 1 MET B N 1
ATOM 886 C CA . MET B 1 1 ? -1.692 23.875 -14.922 1 47.16 1 MET B CA 1
ATOM 887 C C . MET B 1 1 ? -1.953 22.906 -13.766 1 47.16 1 MET B C 1
ATOM 889 O O . MET B 1 1 ? -1.153 22.828 -12.836 1 47.16 1 MET B O 1
ATOM 893 N N . GLY B 1 2 ? -3.273 22.578 -13.312 1 62.41 2 GLY B N 1
ATOM 894 C CA . GLY B 1 2 ? -3.791 22.125 -12.031 1 62.41 2 GLY B CA 1
ATOM 895 C C . GLY B 1 2 ? -3.203 20.812 -11.578 1 62.41 2 GLY B C 1
ATOM 896 O O . GLY B 1 2 ? -2.863 19.953 -12.398 1 62.41 2 GLY B O 1
ATOM 897 N N . THR B 1 3 ? -2.539 20.719 -10.484 1 78.19 3 THR B N 1
ATOM 898 C CA . THR B 1 3 ? -1.907 19.531 -9.922 1 78.19 3 THR B CA 1
ATOM 899 C C . THR B 1 3 ? -2.857 18.344 -9.984 1 78.19 3 THR B C 1
ATOM 901 O O . THR B 1 3 ? -4.059 18.484 -9.75 1 78.19 3 THR B O 1
ATOM 904 N N . SER B 1 4 ? -2.359 17.234 -10.562 1 89.06 4 SER B N 1
ATOM 905 C CA . SER B 1 4 ? -3.154 16 -10.594 1 89.06 4 SER B CA 1
ATOM 906 C C . SER B 1 4 ? -3.049 15.242 -9.273 1 89.06 4 SER B C 1
ATOM 908 O O . SER B 1 4 ? -1.949 14.898 -8.836 1 89.06 4 SER B O 1
ATOM 910 N N . LYS B 1 5 ? -4.164 15.156 -8.586 1 90.38 5 LYS B N 1
ATOM 911 C CA . LYS B 1 5 ? -4.234 14.43 -7.324 1 90.38 5 LYS B CA 1
ATOM 912 C C . LYS B 1 5 ? -4.957 13.094 -7.5 1 90.38 5 LYS B C 1
ATOM 914 O O . LYS B 1 5 ? -6.023 13.039 -8.117 1 90.38 5 LYS B O 1
ATOM 919 N N . GLU B 1 6 ? -4.25 12.078 -7.02 1 89.31 6 GLU B N 1
ATOM 920 C CA . GLU B 1 6 ? -4.844 10.75 -7.152 1 89.31 6 GLU B CA 1
ATOM 921 C C . GLU B 1 6 ? -4.602 9.906 -5.902 1 89.31 6 GLU B C 1
ATOM 923 O O . GLU B 1 6 ? -3.518 9.953 -5.316 1 89.31 6 GLU B O 1
ATOM 928 N N . LEU B 1 7 ? -5.609 9.156 -5.508 1 88.44 7 LEU B N 1
ATOM 929 C CA . LEU B 1 7 ? -5.43 8.172 -4.445 1 88.44 7 LEU B CA 1
ATOM 930 C C . LEU B 1 7 ? -4.805 6.895 -4.988 1 88.44 7 LEU B C 1
ATOM 932 O O . LEU B 1 7 ? -5.238 6.375 -6.02 1 88.44 7 LEU B O 1
ATOM 936 N N . LYS B 1 8 ? -3.812 6.547 -4.352 1 89.5 8 LYS B N 1
ATOM 937 C CA . LYS B 1 8 ? -3.145 5.297 -4.703 1 89.5 8 LYS B CA 1
ATOM 938 C C . LYS B 1 8 ? -3.279 4.27 -3.582 1 89.5 8 LYS B C 1
ATOM 940 O O . LYS B 1 8 ? -3.428 4.633 -2.414 1 89.5 8 LYS B O 1
ATOM 945 N N . LEU B 1 9 ? -3.275 2.99 -4.043 1 89.5 9 LEU B N 1
ATOM 946 C CA . LEU B 1 9 ? -3.441 1.929 -3.057 1 89.5 9 LEU B CA 1
ATOM 947 C C . LEU B 1 9 ? -2.627 0.698 -3.441 1 89.5 9 LEU B C 1
ATOM 949 O O . LEU B 1 9 ? -2.461 0.404 -4.625 1 89.5 9 LEU B O 1
ATOM 953 N N . ARG B 1 10 ? -2.125 0.047 -2.457 1 90.94 10 ARG B N 1
ATOM 954 C CA . ARG B 1 10 ? -1.489 -1.26 -2.594 1 90.94 10 ARG B CA 1
ATOM 955 C C . ARG B 1 10 ? -2.006 -2.232 -1.539 1 90.94 10 ARG B C 1
ATOM 957 O O . ARG B 1 10 ? -2.213 -1.854 -0.385 1 90.94 10 ARG B O 1
ATOM 964 N N . CYS B 1 11 ? -2.312 -3.459 -1.923 1 91 11 CYS B N 1
ATOM 965 C CA . CYS B 1 11 ? -2.744 -4.473 -0.968 1 91 11 CYS B CA 1
ATOM 966 C C . CYS B 1 11 ? -2.049 -5.805 -1.233 1 91 11 CYS B C 1
ATOM 968 O O . CYS B 1 11 ? -1.648 -6.086 -2.365 1 91 11 CYS B O 1
ATOM 970 N N . TRP B 1 12 ? -1.82 -6.578 -0.199 1 92.81 12 TRP B N 1
ATOM 971 C CA . TRP B 1 12 ? -1.203 -7.895 -0.32 1 92.81 12 TRP B CA 1
ATOM 972 C C . TRP B 1 12 ? -1.602 -8.789 0.847 1 92.81 12 TRP B C 1
ATOM 974 O O . TRP B 1 12 ? -2.227 -8.336 1.806 1 92.81 12 TRP B O 1
ATOM 984 N N . ILE B 1 13 ? -1.299 -10.039 0.662 1 93.12 13 ILE B N 1
ATOM 985 C CA . ILE B 1 13 ? -1.58 -11.008 1.718 1 93.12 13 ILE B CA 1
ATOM 986 C C . ILE B 1 13 ? -0.283 -11.391 2.428 1 93.12 13 ILE B C 1
ATOM 988 O O . ILE B 1 13 ? 0.693 -11.781 1.784 1 93.12 13 ILE B O 1
ATOM 992 N N . ASP B 1 14 ? -0.315 -11.289 3.752 1 94 14 ASP B N 1
ATOM 993 C CA . ASP B 1 14 ? 0.793 -11.727 4.598 1 94 14 ASP B CA 1
ATOM 994 C C . ASP B 1 14 ? 0.535 -13.117 5.172 1 94 14 ASP B C 1
ATOM 996 O O . ASP B 1 14 ? -0.591 -13.43 5.562 1 94 14 ASP B O 1
ATOM 1000 N N . ILE B 1 15 ? 1.641 -13.922 5.129 1 93.31 15 ILE B N 1
ATOM 1001 C CA . ILE B 1 15 ? 1.637 -15.172 5.883 1 93.31 15 ILE B CA 1
ATOM 1002 C C . ILE B 1 15 ? 2.65 -15.086 7.02 1 93.31 15 ILE B C 1
ATOM 1004 O O . ILE B 1 15 ? 3.848 -14.922 6.781 1 93.31 15 ILE B O 1
ATOM 1008 N N . ASP B 1 16 ? 2.156 -15.117 8.273 1 93.81 16 ASP B N 1
ATOM 1009 C CA . ASP B 1 16 ? 3 -15.047 9.461 1 93.81 16 ASP B CA 1
ATOM 1010 C C . ASP B 1 16 ? 3.854 -13.781 9.461 1 93.81 16 ASP B C 1
ATOM 1012 O O . ASP B 1 16 ? 5.055 -13.836 9.727 1 93.81 16 ASP B O 1
ATOM 1016 N N . GLY B 1 17 ? 3.266 -12.805 8.938 1 92.88 17 GLY B N 1
ATOM 1017 C CA . GLY B 1 17 ? 3.902 -11.5 9.031 1 92.88 17 GLY B CA 1
ATOM 1018 C C . GLY B 1 17 ? 4.812 -11.195 7.852 1 92.88 17 GLY B C 1
ATOM 1019 O O . GLY B 1 17 ? 5.488 -10.164 7.828 1 92.88 17 GLY B O 1
ATOM 1020 N N . LYS B 1 18 ? 4.832 -12.117 6.941 1 94.75 18 LYS B N 1
ATOM 1021 C CA . LYS B 1 18 ? 5.668 -11.906 5.762 1 94.75 18 LYS B CA 1
ATOM 1022 C C . LYS B 1 18 ? 4.824 -11.828 4.496 1 94.75 18 LYS B C 1
ATOM 1024 O O . LYS B 1 18 ? 3.92 -12.641 4.289 1 94.75 18 LYS B O 1
ATOM 1029 N N . LYS B 1 19 ? 5.176 -10.875 3.719 1 95.88 19 LYS B N 1
ATOM 1030 C CA . LYS B 1 19 ? 4.457 -10.703 2.461 1 95.88 19 LYS B CA 1
ATOM 1031 C C . LYS B 1 19 ? 4.508 -11.969 1.616 1 95.88 19 LYS B C 1
ATOM 1033 O O . LYS B 1 19 ? 5.566 -12.586 1.48 1 95.88 19 LYS B O 1
ATOM 1038 N N . PHE B 1 20 ? 3.396 -12.328 1.056 1 96.38 20 PHE B N 1
ATOM 1039 C CA . PHE B 1 20 ? 3.338 -13.547 0.267 1 96.38 20 PHE B CA 1
ATOM 1040 C C . PHE B 1 20 ? 2.773 -13.273 -1.121 1 96.38 20 PHE B C 1
ATOM 1042 O O . PHE B 1 20 ? 3.453 -13.492 -2.127 1 96.38 20 PHE B O 1
ATOM 1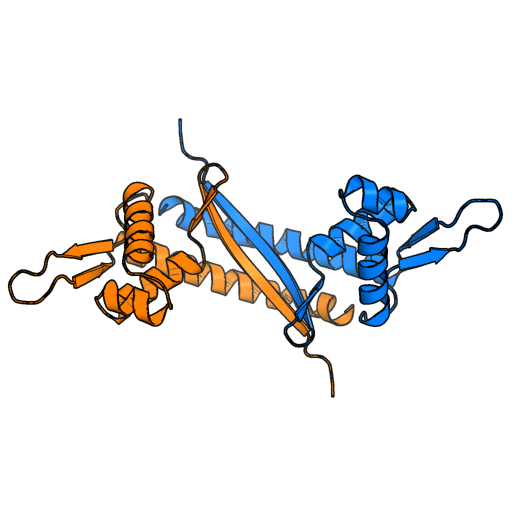049 N N . PHE B 1 21 ? 1.577 -12.695 -1.155 1 96.25 21 PHE B N 1
ATOM 1050 C CA . PHE B 1 21 ? 0.915 -12.539 -2.445 1 96.25 21 PHE B CA 1
ATOM 1051 C C . PHE B 1 21 ? 0.417 -11.109 -2.633 1 96.25 21 PHE B C 1
ATOM 1053 O O . PHE B 1 21 ? -0.455 -10.648 -1.894 1 96.25 21 PHE B O 1
ATOM 1060 N N . GLY B 1 22 ? 0.89 -10.516 -3.582 1 95.75 22 GLY B N 1
ATOM 1061 C CA . GLY B 1 22 ? 0.508 -9.156 -3.938 1 95.75 22 GLY B CA 1
ATOM 1062 C C . GLY B 1 22 ? 0.615 -8.883 -5.426 1 95.75 22 GLY B C 1
ATOM 1063 O O . GLY B 1 22 ? 0.443 -9.781 -6.246 1 95.75 22 GLY B O 1
ATOM 1064 N N . SER B 1 23 ? 0.892 -7.641 -5.758 1 95.75 23 SER B N 1
ATOM 1065 C CA . SER B 1 23 ? 0.877 -7.219 -7.156 1 95.75 23 SER B CA 1
ATOM 1066 C C . SER B 1 23 ? 1.975 -7.914 -7.953 1 95.75 23 SER B C 1
ATOM 1068 O O . SER B 1 23 ? 1.771 -8.273 -9.117 1 95.75 23 SER B O 1
ATOM 1070 N N . GLY B 1 24 ? 3.127 -8.102 -7.344 1 97.5 24 GLY B N 1
ATOM 1071 C CA . GLY B 1 24 ? 4.23 -8.742 -8.047 1 97.5 24 GLY B CA 1
ATOM 1072 C C . GLY B 1 24 ? 3.941 -10.172 -8.438 1 97.5 24 GLY B C 1
ATOM 1073 O O . GLY B 1 24 ? 4.086 -10.547 -9.609 1 97.5 24 GLY B O 1
ATOM 1074 N N . ARG B 1 25 ? 3.518 -10.93 -7.496 1 98.12 25 ARG B N 1
ATOM 1075 C CA . ARG B 1 25 ? 3.209 -12.336 -7.766 1 98.12 25 ARG B CA 1
ATOM 1076 C C . ARG B 1 25 ? 1.979 -12.461 -8.656 1 98.12 25 ARG B C 1
ATOM 1078 O O . ARG B 1 25 ? 1.914 -13.352 -9.508 1 98.12 25 ARG B O 1
ATOM 1085 N N . ALA B 1 26 ? 1.051 -11.57 -8.484 1 97.69 26 ALA B N 1
ATOM 1086 C CA . ALA B 1 26 ? -0.099 -11.539 -9.383 1 97.69 26 ALA B CA 1
ATOM 1087 C C . ALA B 1 26 ? 0.336 -11.273 -10.82 1 97.69 26 ALA B C 1
ATOM 1089 O O . ALA B 1 26 ? -0.132 -11.93 -11.758 1 97.69 26 ALA B O 1
ATOM 1090 N N . GLN B 1 27 ? 1.18 -10.367 -10.992 1 98.38 27 GLN B N 1
ATOM 1091 C CA . GLN B 1 27 ? 1.665 -10.023 -12.328 1 98.38 27 GLN B CA 1
ATOM 1092 C C . GLN B 1 27 ? 2.418 -11.195 -12.953 1 98.38 27 GLN B C 1
ATOM 1094 O O . GLN B 1 27 ? 2.27 -11.469 -14.148 1 98.38 27 GLN B O 1
ATOM 1099 N N . LEU B 1 28 ? 3.152 -11.805 -12.133 1 98.75 28 LEU B N 1
ATOM 1100 C CA . LEU B 1 28 ? 3.869 -12.977 -12.633 1 98.75 28 LEU B CA 1
ATOM 1101 C C . LEU B 1 28 ? 2.895 -14.039 -13.125 1 98.75 28 LEU B C 1
ATOM 1103 O O . LEU B 1 28 ? 3.07 -14.594 -14.219 1 98.75 28 LEU B O 1
ATOM 1107 N N . LEU B 1 29 ? 1.911 -14.312 -12.344 1 98.62 29 LEU B N 1
ATOM 1108 C CA . LEU B 1 29 ? 0.907 -15.289 -12.758 1 98.62 29 LEU B CA 1
ATOM 1109 C C . LEU B 1 29 ? 0.218 -14.844 -14.047 1 98.62 29 LEU B C 1
ATOM 1111 O O . LEU B 1 29 ? -0.022 -15.664 -14.938 1 98.62 29 LEU B O 1
ATOM 1115 N N . MET B 1 30 ? -0.051 -13.609 -14.156 1 98.62 30 MET B N 1
ATOM 1116 C CA . MET B 1 30 ? -0.687 -13.07 -15.359 1 98.62 30 MET B CA 1
ATOM 1117 C C . MET B 1 30 ? 0.201 -13.273 -16.578 1 98.62 30 MET B C 1
ATOM 1119 O O . MET B 1 30 ? -0.277 -13.688 -17.641 1 98.62 30 MET B O 1
ATOM 1123 N N . MET B 1 31 ? 1.465 -13.023 -16.453 1 98.5 31 MET B N 1
ATOM 1124 C CA . MET B 1 31 ? 2.406 -13.141 -17.562 1 98.5 31 MET B CA 1
ATOM 1125 C C . MET B 1 31 ? 2.604 -14.602 -17.953 1 98.5 31 MET B C 1
ATOM 1127 O O . MET B 1 31 ? 2.75 -14.922 -19.141 1 98.5 31 MET B O 1
ATOM 1131 N N . ILE B 1 32 ? 2.607 -15.43 -16.969 1 98.19 32 ILE B N 1
ATOM 1132 C CA . ILE B 1 32 ? 2.701 -16.859 -17.266 1 98.19 32 ILE B CA 1
ATOM 1133 C C . ILE B 1 32 ? 1.465 -17.312 -18.031 1 98.19 32 ILE B C 1
ATOM 1135 O O . ILE B 1 32 ? 1.573 -18.047 -19.016 1 98.19 32 ILE B O 1
ATOM 1139 N N . ASP B 1 33 ? 0.359 -16.859 -17.578 1 97.62 33 ASP B N 1
ATOM 1140 C CA . ASP B 1 33 ? -0.889 -17.219 -18.234 1 97.62 33 ASP B CA 1
ATOM 1141 C C . ASP B 1 33 ? -0.902 -16.719 -19.688 1 97.62 33 ASP B C 1
ATOM 1143 O O . ASP B 1 33 ? -1.334 -17.438 -20.594 1 97.62 33 ASP B O 1
ATOM 1147 N N . LYS B 1 34 ? -0.445 -15.586 -19.938 1 97.25 34 LYS B N 1
ATOM 1148 C CA . LYS B 1 34 ? -0.42 -14.93 -21.25 1 97.25 34 LYS B CA 1
ATOM 1149 C C . LYS B 1 34 ? 0.575 -15.602 -22.188 1 97.25 34 LYS B C 1
ATOM 1151 O O . LYS B 1 34 ? 0.268 -15.844 -23.359 1 97.25 34 LYS B O 1
ATOM 1156 N N . ASN B 1 35 ? 1.747 -16.016 -21.672 1 96.62 35 ASN B N 1
ATOM 1157 C CA . ASN B 1 35 ? 2.857 -16.422 -22.531 1 96.62 35 ASN B CA 1
ATOM 1158 C C . ASN B 1 35 ? 3.02 -17.938 -22.578 1 96.62 35 ASN B C 1
ATOM 1160 O O . ASN B 1 35 ? 3.689 -18.469 -23.453 1 96.62 35 ASN B O 1
ATOM 1164 N N . GLY B 1 36 ? 2.471 -18.594 -21.609 1 95.88 36 GLY B N 1
ATOM 1165 C CA . GLY B 1 36 ? 2.688 -20.031 -21.469 1 95.88 36 GLY B CA 1
ATOM 1166 C C . GLY B 1 36 ? 4.137 -20.391 -21.203 1 95.88 36 GLY B C 1
ATOM 1167 O O . GLY B 1 36 ? 4.59 -21.469 -21.578 1 95.88 36 GLY B O 1
ATOM 1168 N N . SER B 1 37 ? 4.863 -19.406 -20.703 1 95.94 37 SER B N 1
ATOM 1169 C CA . SER B 1 37 ? 6.305 -19.562 -20.531 1 95.94 37 SER B CA 1
ATOM 1170 C C . SER B 1 37 ? 6.809 -18.766 -19.328 1 95.94 37 SER B C 1
ATOM 1172 O O . SER B 1 37 ? 6.5 -17.578 -19.203 1 95.94 37 SER B O 1
ATOM 1174 N N . LEU B 1 38 ? 7.523 -19.453 -18.469 1 96.5 38 LEU B N 1
ATOM 1175 C CA . LEU B 1 38 ? 8.133 -18.766 -17.328 1 96.5 38 LEU B CA 1
ATOM 1176 C C . LEU B 1 38 ? 9.25 -17.844 -17.797 1 96.5 38 LEU B C 1
ATOM 1178 O O . LEU B 1 38 ? 9.406 -16.734 -17.266 1 96.5 38 LEU B O 1
ATOM 1182 N N . SER B 1 39 ? 10.031 -18.281 -18.781 1 96.06 39 SER B N 1
ATOM 1183 C CA . SER B 1 39 ? 11.148 -17.484 -19.266 1 96.06 39 SER B CA 1
ATOM 1184 C C . SER B 1 39 ? 10.664 -16.203 -19.922 1 96.06 39 SER B C 1
ATOM 1186 O O . SER B 1 39 ? 11.242 -15.125 -19.719 1 96.06 39 SER B O 1
ATOM 1188 N N . LYS B 1 40 ? 9.602 -16.281 -20.656 1 97.19 40 LYS B N 1
ATOM 1189 C CA . LYS B 1 40 ? 9.047 -15.086 -21.297 1 97.19 40 LYS B CA 1
ATOM 1190 C C . LYS B 1 40 ? 8.445 -14.148 -20.25 1 97.19 40 LYS B C 1
ATOM 1192 O O . LYS B 1 40 ? 8.586 -12.93 -20.359 1 97.19 40 LYS B O 1
ATOM 1197 N N . ALA B 1 41 ? 7.785 -14.727 -19.266 1 97.88 41 ALA B N 1
ATOM 1198 C CA . ALA B 1 41 ? 7.23 -13.922 -18.188 1 97.88 41 ALA B CA 1
ATOM 1199 C C . ALA B 1 41 ? 8.328 -13.141 -17.453 1 97.88 41 ALA B C 1
ATOM 1201 O O . ALA B 1 41 ? 8.188 -11.945 -17.219 1 97.88 41 ALA B O 1
ATOM 1202 N N . ALA B 1 42 ? 9.398 -13.797 -17.109 1 97.94 42 ALA B N 1
ATOM 1203 C CA . ALA B 1 42 ? 10.523 -13.18 -16.422 1 97.94 42 ALA B CA 1
ATOM 1204 C C . ALA B 1 42 ? 11.102 -12.023 -17.234 1 97.94 42 ALA B C 1
ATOM 1206 O O . ALA B 1 42 ? 11.297 -10.922 -16.719 1 97.94 42 ALA B O 1
ATOM 1207 N N . LYS B 1 43 ? 11.211 -12.273 -18.516 1 98.12 43 LYS B N 1
ATOM 1208 C CA . LYS B 1 43 ? 11.758 -11.273 -19.438 1 98.12 43 LYS B CA 1
ATOM 1209 C C . LYS B 1 43 ? 10.859 -10.047 -19.5 1 98.12 43 LYS B C 1
ATOM 1211 O O . LYS B 1 43 ? 11.328 -8.914 -19.406 1 98.12 43 LYS B O 1
ATOM 1216 N N . GLU B 1 44 ? 9.648 -10.258 -19.641 1 97.94 44 GLU B N 1
ATOM 1217 C CA . GLU B 1 44 ? 8.703 -9.148 -19.766 1 97.94 44 GLU B CA 1
ATOM 1218 C C . GLU B 1 44 ? 8.633 -8.344 -18.469 1 97.94 44 GLU B C 1
ATOM 1220 O O . GLU B 1 44 ? 8.383 -7.137 -18.5 1 97.94 44 GLU B O 1
ATOM 1225 N N . MET B 1 45 ? 8.875 -9.016 -17.375 1 98.31 45 MET B N 1
ATOM 1226 C CA . MET B 1 45 ? 8.812 -8.328 -16.094 1 98.31 45 MET B CA 1
ATOM 1227 C C . MET B 1 45 ? 10.18 -7.762 -15.719 1 98.31 45 MET B C 1
ATOM 1229 O O . MET B 1 45 ? 10.336 -7.18 -14.641 1 98.31 45 MET B O 1
ATOM 1233 N N . GLY B 1 46 ? 11.148 -7.996 -16.5 1 98.38 46 GLY B N 1
ATOM 1234 C CA . GLY B 1 46 ? 12.469 -7.426 -16.281 1 98.38 46 GLY B CA 1
ATOM 1235 C C . GLY B 1 46 ? 13.219 -8.078 -15.133 1 98.38 46 GLY B C 1
ATOM 1236 O O . GLY B 1 46 ? 13.914 -7.406 -14.375 1 98.38 46 GLY B O 1
ATOM 1237 N N . MET B 1 47 ? 13.07 -9.391 -14.922 1 98.44 47 MET B N 1
ATOM 1238 C CA . MET B 1 47 ? 13.773 -10.117 -13.867 1 98.44 47 MET B CA 1
ATOM 1239 C C . MET B 1 47 ? 14.453 -11.359 -14.43 1 98.44 47 MET B C 1
ATOM 1241 O O . MET B 1 47 ? 14.203 -11.75 -15.578 1 98.44 47 MET B O 1
ATOM 1245 N N . SER B 1 48 ? 15.25 -11.922 -13.609 1 98.31 48 SER B N 1
ATOM 1246 C CA . SER B 1 48 ? 15.93 -13.148 -14.016 1 98.31 48 SER B CA 1
ATOM 1247 C C . SER B 1 48 ? 14.977 -14.344 -13.953 1 98.31 48 SER B C 1
ATOM 1249 O O . SER B 1 48 ? 14.008 -14.336 -13.188 1 98.31 48 SER B O 1
ATOM 1251 N N . TYR B 1 49 ? 15.352 -15.383 -14.742 1 97.06 49 TYR B N 1
ATOM 1252 C CA . TYR B 1 49 ? 14.617 -16.641 -14.664 1 97.06 49 TYR B CA 1
ATOM 1253 C C . TYR B 1 49 ? 14.672 -17.219 -13.258 1 97.06 49 TYR B C 1
ATOM 1255 O O . TYR B 1 49 ? 13.672 -17.734 -12.758 1 97.06 49 TYR B O 1
ATOM 1263 N N . ARG B 1 50 ? 15.789 -17.125 -12.664 1 97.81 50 ARG B N 1
ATOM 1264 C CA . ARG B 1 50 ? 15.961 -17.672 -11.328 1 97.81 50 ARG B CA 1
ATOM 1265 C C . ARG B 1 50 ? 15 -17.016 -10.336 1 97.81 50 ARG B C 1
ATOM 1267 O O . ARG B 1 50 ? 14.391 -17.703 -9.508 1 97.81 50 ARG B O 1
ATOM 1274 N N . LYS B 1 51 ? 14.867 -15.727 -10.398 1 98.19 51 LYS B N 1
ATOM 1275 C CA . LYS B 1 51 ? 13.961 -15 -9.516 1 98.19 51 LYS B CA 1
ATOM 1276 C C . LYS B 1 51 ? 12.508 -15.406 -9.75 1 98.19 51 LYS B C 1
ATOM 1278 O O . LYS B 1 51 ? 11.766 -15.656 -8.805 1 98.19 51 LYS B O 1
ATOM 1283 N N . ALA B 1 52 ? 12.164 -15.453 -10.984 1 98 52 ALA B N 1
ATOM 1284 C CA . ALA B 1 52 ? 10.812 -15.875 -11.336 1 98 52 ALA B CA 1
ATOM 1285 C C . ALA B 1 52 ? 10.539 -17.297 -10.844 1 98 52 ALA B C 1
ATOM 1287 O O . ALA B 1 52 ? 9.484 -17.578 -10.266 1 98 52 ALA B O 1
ATOM 1288 N N . TRP B 1 53 ? 11.477 -18.172 -11.062 1 97.25 53 TRP B N 1
ATOM 1289 C CA . TRP B 1 53 ? 11.367 -19.562 -10.633 1 97.25 53 TRP B CA 1
ATOM 1290 C C . TRP B 1 53 ? 11.227 -19.656 -9.117 1 97.25 53 TRP B C 1
ATOM 1292 O O . TRP B 1 53 ? 10.383 -20.391 -8.609 1 97.25 53 TRP B O 1
ATOM 1302 N N . SER B 1 54 ? 11.992 -18.859 -8.461 1 98 54 SER B N 1
ATOM 1303 C CA . SER B 1 54 ? 11.938 -18.859 -7.008 1 98 54 SER B CA 1
ATOM 1304 C C . SER B 1 54 ? 10.57 -18.391 -6.512 1 98 54 SER B C 1
ATOM 1306 O O . SER B 1 54 ? 10.039 -18.938 -5.543 1 98 54 SER B O 1
ATOM 1308 N N . MET B 1 55 ? 10 -17.422 -7.16 1 98.12 55 MET B N 1
ATOM 1309 C CA . MET B 1 55 ? 8.672 -16.922 -6.801 1 98.12 55 MET B CA 1
ATOM 1310 C C . MET B 1 55 ? 7.621 -18.016 -7.004 1 98.12 55 MET B C 1
ATOM 1312 O O . MET B 1 55 ? 6.777 -18.234 -6.133 1 98.12 55 MET B O 1
ATOM 1316 N N . VAL B 1 56 ? 7.73 -18.672 -8.094 1 98.12 56 VAL B N 1
ATOM 1317 C CA . VAL B 1 56 ? 6.781 -19.734 -8.414 1 98.12 56 VAL B CA 1
ATOM 1318 C C . VAL B 1 56 ? 6.91 -20.859 -7.398 1 98.12 56 VAL B C 1
ATOM 1320 O O . VAL B 1 56 ? 5.906 -21.344 -6.875 1 98.12 56 VAL B O 1
ATOM 1323 N N . GLU B 1 57 ? 8.133 -21.219 -7.133 1 97.62 57 GLU B N 1
ATOM 1324 C CA . GLU B 1 57 ? 8.367 -22.281 -6.168 1 97.62 57 GLU B CA 1
ATOM 1325 C C . GLU B 1 57 ? 7.793 -21.938 -4.801 1 97.62 57 GLU B C 1
ATOM 1327 O O . GLU B 1 57 ? 7.152 -22.766 -4.156 1 97.62 57 GLU B O 1
ATOM 1332 N N . ASP B 1 58 ? 8.023 -20.797 -4.414 1 97.56 58 ASP B N 1
ATOM 1333 C CA . ASP B 1 58 ? 7.516 -20.344 -3.121 1 97.56 58 ASP B CA 1
ATOM 1334 C C . ASP B 1 58 ? 5.988 -20.359 -3.098 1 97.56 58 ASP B C 1
ATOM 1336 O O . ASP B 1 58 ? 5.379 -20.812 -2.125 1 97.56 58 ASP B O 1
ATOM 1340 N N . MET B 1 59 ? 5.387 -19.859 -4.109 1 97.25 59 MET B N 1
ATOM 1341 C CA . MET B 1 59 ? 3.928 -19.859 -4.195 1 97.25 59 MET B CA 1
ATOM 1342 C C . MET B 1 59 ? 3.379 -21.281 -4.18 1 97.25 59 MET B C 1
ATOM 1344 O O . MET B 1 59 ? 2.395 -21.562 -3.496 1 97.25 59 MET B O 1
ATOM 1348 N N . ASN B 1 60 ? 4.027 -22.141 -4.969 1 97.25 60 ASN B N 1
ATOM 1349 C CA . ASN B 1 60 ? 3.561 -23.516 -5.035 1 97.25 60 ASN B CA 1
ATOM 1350 C C . ASN B 1 60 ? 3.734 -24.234 -3.699 1 97.25 60 ASN B C 1
ATOM 1352 O O . ASN B 1 60 ? 2.922 -25.078 -3.336 1 97.25 60 ASN B O 1
ATOM 1356 N N . LEU B 1 61 ? 4.719 -23.922 -2.988 1 94.81 61 LEU B N 1
ATOM 1357 C CA . LEU B 1 61 ? 5.027 -24.578 -1.722 1 94.81 61 LEU B CA 1
ATOM 1358 C C . LEU B 1 61 ? 4.117 -24.062 -0.61 1 94.81 61 LEU B C 1
ATOM 1360 O O . LEU B 1 61 ? 3.602 -24.859 0.186 1 94.81 61 LEU B O 1
ATOM 1364 N N . ARG B 1 62 ? 3.859 -22.781 -0.631 1 92.62 62 ARG B N 1
ATOM 1365 C CA . ARG B 1 62 ? 3.184 -22.172 0.516 1 92.62 62 ARG B CA 1
ATOM 1366 C C . ARG B 1 62 ? 1.695 -22 0.238 1 92.62 62 ARG B C 1
ATOM 1368 O O . ARG B 1 62 ? 0.903 -21.812 1.165 1 92.62 62 ARG B O 1
ATOM 1375 N N . GLY B 1 63 ? 1.352 -21.859 -0.942 1 91.81 63 GLY B N 1
ATOM 1376 C CA . GLY B 1 63 ? -0.061 -21.781 -1.274 1 91.81 63 GLY B CA 1
ATOM 1377 C C . GLY B 1 63 ? -0.84 -23.016 -0.873 1 91.81 63 GLY B C 1
ATOM 1378 O O . GLY B 1 63 ? -0.25 -24.047 -0.532 1 91.81 63 GLY B O 1
ATOM 1379 N N . GLN B 1 64 ? -2.189 -22.875 -0.868 1 91.19 64 GLN B N 1
ATOM 1380 C CA . GLN B 1 64 ? -3.047 -24 -0.518 1 91.19 64 GLN B CA 1
ATOM 1381 C C . GLN B 1 64 ? -2.811 -25.188 -1.452 1 91.19 64 GLN B C 1
ATOM 1383 O O . GLN B 1 64 ? -2.857 -26.344 -1.023 1 91.19 64 GLN B O 1
ATOM 1388 N N . GLN B 1 65 ? -2.588 -24.969 -2.648 1 95.06 65 GLN B N 1
ATOM 1389 C CA . GLN B 1 65 ? -2.186 -25.859 -3.725 1 95.06 65 GLN B CA 1
ATOM 1390 C C . GLN B 1 65 ? -1.244 -25.156 -4.699 1 95.06 65 GLN B C 1
ATOM 1392 O O . GLN B 1 65 ? -1.146 -23.938 -4.703 1 95.06 65 GLN B O 1
ATOM 1397 N N . PRO B 1 66 ? -0.558 -25.891 -5.469 1 97.5 66 PRO B N 1
ATOM 1398 C CA . PRO B 1 66 ? 0.314 -25.234 -6.445 1 97.5 66 PRO B CA 1
ATOM 1399 C C . PRO B 1 66 ? -0.446 -24.297 -7.375 1 97.5 66 PRO B C 1
ATOM 1401 O O . PRO B 1 66 ? -1.565 -24.594 -7.793 1 97.5 66 PRO B O 1
ATOM 1404 N N . TYR B 1 67 ? 0.214 -23.141 -7.664 1 98.12 67 TYR B N 1
ATOM 1405 C CA . TYR B 1 67 ? -0.403 -22.141 -8.523 1 98.12 67 TYR B CA 1
ATOM 1406 C C . TYR B 1 67 ? 0.045 -22.328 -9.969 1 98.12 67 TYR B C 1
ATOM 1408 O O . TYR B 1 67 ? -0.668 -21.938 -10.898 1 98.12 67 TYR B O 1
ATOM 1416 N N . VAL B 1 68 ? 1.245 -22.938 -10.164 1 98.38 68 VAL B N 1
ATOM 1417 C CA . VAL B 1 68 ? 1.842 -23.047 -11.492 1 98.38 68 VAL B CA 1
ATOM 1418 C C . VAL B 1 68 ? 2.332 -24.469 -11.727 1 98.38 68 VAL B C 1
ATOM 1420 O O . VAL B 1 68 ? 2.92 -25.094 -10.836 1 98.38 68 VAL B O 1
ATOM 1423 N N . GLU B 1 69 ? 2.041 -25.031 -12.844 1 97 69 GLU B N 1
ATOM 1424 C CA . GLU B 1 69 ? 2.621 -26.281 -13.32 1 97 69 GLU B CA 1
ATOM 1425 C C . GLU B 1 69 ? 3.715 -26.031 -14.352 1 97 69 GLU B C 1
ATOM 1427 O O . GLU B 1 69 ? 3.5 -25.297 -15.328 1 97 69 GLU B O 1
ATOM 1432 N N . LEU B 1 70 ? 4.867 -26.547 -14.008 1 91.25 70 LEU B N 1
ATOM 1433 C CA . LEU B 1 70 ? 6 -26.453 -14.922 1 91.25 70 LEU B CA 1
ATOM 1434 C C . LEU B 1 70 ? 6.191 -27.75 -15.695 1 91.25 70 LEU B C 1
ATOM 1436 O O . LEU B 1 70 ? 6.078 -28.828 -15.133 1 91.25 70 LEU B O 1
ATOM 1440 N N . HIS B 1 71 ? 6.199 -27.688 -16.922 1 83.38 71 HIS B N 1
ATOM 1441 C CA . HIS B 1 71 ? 6.383 -28.875 -17.75 1 83.38 71 HIS B CA 1
ATOM 1442 C C . HIS B 1 71 ? 7.777 -28.906 -18.375 1 83.38 71 HIS B C 1
ATOM 1444 O O . HIS B 1 71 ? 8.312 -27.875 -18.766 1 83.38 71 HIS B O 1
ATOM 1450 N N . LYS B 1 72 ? 8.641 -29.906 -17.984 1 69.44 72 LYS B N 1
ATOM 1451 C CA . LYS B 1 72 ? 9.93 -30.141 -18.625 1 69.44 72 LYS B CA 1
ATOM 1452 C C . LYS B 1 72 ? 9.742 -30.422 -20.125 1 69.44 72 LYS B C 1
ATOM 1454 O O . LYS B 1 72 ? 8.758 -31.031 -20.531 1 69.44 72 LYS B O 1
ATOM 1459 N N . GLY B 1 73 ? 10.18 -29.594 -20.969 1 59.34 73 GLY B N 1
ATOM 1460 C CA . GLY B 1 73 ? 10.18 -29.734 -22.406 1 59.34 73 GLY B CA 1
ATOM 1461 C C . GLY B 1 73 ? 10.594 -31.125 -22.875 1 59.34 73 GLY B C 1
ATOM 1462 O O . GLY B 1 73 ? 11.695 -31.578 -22.547 1 59.34 73 GLY B O 1
ATOM 1463 N N . GLY B 1 74 ? 9.781 -32.125 -22.891 1 52.88 74 GLY B N 1
ATOM 1464 C CA . GLY B 1 74 ? 10.234 -33 -23.969 1 52.88 74 GLY B CA 1
ATOM 1465 C C . GLY B 1 74 ? 10.602 -32.281 -25.234 1 52.88 74 GLY B C 1
ATOM 1466 O O . GLY B 1 74 ? 10.875 -31.078 -25.203 1 52.88 74 GLY B O 1
ATOM 1467 N N . THR B 1 75 ? 10.477 -32.656 -26.484 1 54.97 75 THR B N 1
ATOM 1468 C CA . THR B 1 75 ? 10.836 -32.094 -27.781 1 54.97 75 THR B CA 1
ATOM 1469 C C . THR B 1 75 ? 10.273 -30.688 -27.938 1 54.97 75 THR B C 1
ATOM 1471 O O . THR B 1 75 ? 10.688 -29.953 -28.828 1 54.97 75 THR B O 1
ATOM 1474 N N . THR B 1 76 ? 9.117 -30.344 -27.234 1 54.66 76 THR B N 1
ATOM 1475 C CA . THR B 1 76 ? 8.438 -29.109 -27.609 1 54.66 76 THR B CA 1
ATOM 1476 C C . THR B 1 76 ? 8.734 -28 -26.609 1 54.66 76 THR B C 1
ATOM 1478 O O . THR B 1 76 ? 8.102 -26.938 -26.656 1 54.66 76 THR B O 1
ATOM 1481 N N . GLY B 1 77 ? 9.82 -28.016 -25.844 1 55.5 77 GLY B N 1
ATOM 1482 C CA . GLY B 1 77 ? 10.297 -26.953 -24.984 1 55.5 77 GLY B CA 1
ATOM 1483 C C . GLY B 1 77 ? 9.516 -26.844 -23.688 1 55.5 77 GLY B C 1
ATOM 1484 O O . GLY B 1 77 ? 8.438 -27.438 -23.547 1 55.5 77 GLY B O 1
ATOM 1485 N N . GLY B 1 78 ? 10.047 -26.812 -22.422 1 67.25 78 GLY B N 1
ATOM 1486 C CA . GLY B 1 78 ? 9.5 -26.688 -21.094 1 67.25 78 GLY B CA 1
ATOM 1487 C C . GLY B 1 78 ? 8.555 -25.5 -20.938 1 67.25 78 GLY B C 1
ATOM 1488 O O . GLY B 1 78 ? 8.758 -24.453 -21.562 1 67.25 78 GLY B O 1
ATOM 1489 N N . GLY B 1 79 ? 7.125 -25.625 -20.797 1 89.62 79 GLY B N 1
ATOM 1490 C CA . GLY B 1 79 ? 6.078 -24.625 -20.656 1 89.62 79 GLY B CA 1
ATOM 1491 C C . GLY B 1 79 ? 5.617 -24.438 -19.219 1 89.62 79 GLY B C 1
ATOM 1492 O O . GLY B 1 79 ? 6.062 -25.141 -18.328 1 89.62 79 GLY B O 1
ATOM 1493 N N . ALA B 1 80 ? 5.086 -23.281 -18.953 1 95.88 80 ALA B N 1
ATOM 1494 C CA . ALA B 1 80 ? 4.465 -22.984 -17.672 1 95.88 80 ALA B CA 1
ATOM 1495 C C . ALA B 1 80 ? 3 -22.594 -17.844 1 95.88 80 ALA B C 1
ATOM 1497 O O . ALA B 1 80 ? 2.65 -21.875 -18.781 1 95.88 80 ALA B O 1
ATOM 1498 N N . GLU B 1 81 ? 2.168 -23.203 -17 1 97.06 81 GLU B N 1
ATOM 1499 C CA . GLU B 1 81 ? 0.747 -22.859 -17.047 1 97.06 81 GLU B CA 1
ATOM 1500 C C . GLU B 1 81 ? 0.166 -22.75 -15.633 1 97.06 81 GLU B C 1
ATOM 1502 O O . GLU B 1 81 ? 0.645 -23.406 -14.703 1 97.06 81 GLU B O 1
ATOM 1507 N N . LEU B 1 82 ? -0.827 -21.938 -15.531 1 98.06 82 LEU B N 1
ATOM 1508 C CA . LEU B 1 82 ? -1.496 -21.844 -14.234 1 98.06 82 LEU B CA 1
ATOM 1509 C C . LEU B 1 82 ? -2.354 -23.062 -13.969 1 98.06 82 LEU B C 1
ATOM 1511 O O . LEU B 1 82 ? -3 -23.594 -14.875 1 98.06 82 LEU B O 1
ATOM 1515 N N . THR B 1 83 ? -2.34 -23.5 -12.719 1 97.75 83 THR B N 1
ATOM 1516 C CA . THR B 1 83 ? -3.32 -24.484 -12.273 1 97.75 83 THR B CA 1
ATOM 1517 C C . THR B 1 83 ? -4.688 -23.844 -12.07 1 97.75 83 THR B C 1
ATOM 1519 O O . THR B 1 83 ? -4.832 -22.625 -12.227 1 97.75 83 THR B O 1
ATOM 1522 N N . GLU B 1 84 ? -5.656 -24.703 -11.758 1 96.81 84 GLU B N 1
ATOM 1523 C CA . GLU B 1 84 ? -6.965 -24.172 -11.414 1 96.81 84 GLU B CA 1
ATOM 1524 C C . GLU B 1 84 ? -6.879 -23.234 -10.203 1 96.81 84 GLU B C 1
ATOM 1526 O O . GLU B 1 84 ? -7.473 -22.156 -10.203 1 96.81 84 GLU B O 1
ATOM 1531 N N . THR B 1 85 ? -6.105 -23.641 -9.219 1 96.38 85 THR B N 1
ATOM 1532 C CA . THR B 1 85 ? -5.914 -22.828 -8.023 1 96.38 85 THR B CA 1
ATOM 1533 C C . THR B 1 85 ? -5.211 -21.516 -8.367 1 96.38 85 THR B C 1
ATOM 1535 O O . THR B 1 85 ? -5.582 -20.453 -7.859 1 96.38 85 THR B O 1
ATOM 1538 N N . GLY B 1 86 ? -4.191 -21.547 -9.227 1 97.38 86 GLY B N 1
ATOM 1539 C CA . GLY B 1 86 ? -3.48 -20.359 -9.656 1 97.38 86 GLY B CA 1
ATOM 1540 C C . GLY B 1 86 ? -4.379 -19.344 -10.344 1 97.38 86 GLY B C 1
ATOM 1541 O O . GLY B 1 86 ? -4.285 -18.156 -10.078 1 97.38 86 GLY B O 1
ATOM 1542 N N . ARG B 1 87 ? -5.266 -19.859 -11.148 1 97.38 87 ARG B N 1
ATOM 1543 C CA . ARG B 1 87 ? -6.203 -18.984 -11.852 1 97.38 87 ARG B CA 1
ATOM 1544 C C . ARG B 1 87 ? -7.199 -18.359 -10.875 1 97.38 87 ARG B C 1
ATOM 1546 O O . ARG B 1 87 ? -7.523 -17.188 -10.984 1 97.38 87 ARG B O 1
ATOM 1553 N N . LYS B 1 88 ? -7.594 -19.172 -9.969 1 95.25 88 LYS B N 1
ATOM 1554 C CA . LYS B 1 88 ? -8.57 -18.688 -8.992 1 95.25 88 LYS B CA 1
ATOM 1555 C C . LYS B 1 88 ? -7.961 -17.625 -8.086 1 95.25 88 LYS B C 1
ATOM 1557 O O . LYS B 1 88 ? -8.594 -16.594 -7.824 1 95.25 88 LYS B O 1
ATOM 1562 N N . VAL B 1 89 ? -6.762 -17.859 -7.633 1 94.94 89 VAL B N 1
ATOM 1563 C CA . VAL B 1 89 ? -6.113 -16.891 -6.754 1 94.94 89 VAL B CA 1
ATOM 1564 C C . VAL B 1 89 ? -5.891 -15.578 -7.504 1 94.94 89 VAL B C 1
ATOM 1566 O O . VAL B 1 89 ? -6.137 -14.492 -6.965 1 94.94 89 VAL B O 1
ATOM 1569 N N . LEU B 1 90 ? -5.461 -15.664 -8.68 1 96.31 90 LEU B N 1
ATOM 1570 C CA . LEU B 1 90 ? -5.203 -14.477 -9.484 1 96.31 90 LEU B CA 1
ATOM 1571 C C . LEU B 1 90 ? -6.488 -13.688 -9.711 1 96.31 90 LEU B C 1
ATOM 1573 O O . LEU B 1 90 ? -6.527 -12.477 -9.469 1 96.31 90 LEU B O 1
ATOM 1577 N N . SER B 1 91 ? -7.496 -14.383 -10.164 1 95.12 91 SER B N 1
ATOM 1578 C CA . SER B 1 91 ? -8.75 -13.695 -10.461 1 95.12 91 SER B CA 1
ATOM 1579 C C . SER B 1 91 ? -9.359 -13.078 -9.211 1 95.12 91 SER B C 1
ATOM 1581 O O . SER B 1 91 ? -9.891 -11.969 -9.25 1 95.12 91 SER B O 1
ATOM 1583 N N . THR B 1 92 ? -9.289 -13.812 -8.094 1 92.12 92 THR B N 1
ATOM 1584 C CA . THR B 1 92 ? -9.828 -13.312 -6.836 1 92.12 92 THR B CA 1
ATOM 1585 C C . THR B 1 92 ? -9.07 -12.062 -6.387 1 92.12 92 THR B C 1
ATOM 1587 O O . THR B 1 92 ? -9.68 -11.086 -5.949 1 92.12 92 THR B O 1
ATOM 1590 N N . PHE B 1 93 ? -7.773 -12.094 -6.512 1 92.56 93 PHE B N 1
ATOM 1591 C CA . PHE B 1 93 ? -6.949 -10.953 -6.121 1 92.56 93 PHE B CA 1
ATOM 1592 C C . PHE B 1 93 ? -7.266 -9.742 -6.984 1 92.56 93 PHE B C 1
ATOM 1594 O O . PHE B 1 93 ? -7.434 -8.633 -6.469 1 92.56 93 PHE B O 1
ATOM 1601 N N . LEU B 1 94 ? -7.352 -9.945 -8.25 1 91.69 94 LEU B N 1
ATOM 1602 C CA . LEU B 1 94 ? -7.625 -8.844 -9.164 1 91.69 94 LEU B CA 1
ATOM 1603 C C . LEU B 1 94 ? -9.008 -8.25 -8.906 1 91.69 94 LEU B C 1
ATOM 1605 O O . LEU B 1 94 ? -9.18 -7.031 -8.93 1 91.69 94 LEU B O 1
ATOM 1609 N N . ALA B 1 95 ? -9.914 -9.133 -8.703 1 89.25 95 ALA B N 1
ATOM 1610 C CA . ALA B 1 95 ? -11.273 -8.664 -8.406 1 89.25 95 ALA B CA 1
ATOM 1611 C C . ALA B 1 95 ? -11.305 -7.867 -7.105 1 89.25 95 ALA B C 1
ATOM 1613 O O . ALA B 1 95 ? -11.953 -6.824 -7.027 1 89.25 95 ALA B O 1
ATOM 1614 N N . MET B 1 96 ? -10.625 -8.398 -6.141 1 86.31 96 MET B N 1
ATOM 1615 C CA . MET B 1 96 ? -10.555 -7.711 -4.855 1 86.31 96 MET B CA 1
ATOM 1616 C C . MET B 1 96 ? -9.914 -6.336 -5.008 1 86.31 96 MET B C 1
ATOM 1618 O O . MET B 1 96 ? -10.438 -5.344 -4.492 1 86.31 96 MET B O 1
ATOM 1622 N N . ASN B 1 97 ? -8.828 -6.324 -5.688 1 87.12 97 ASN B N 1
ATOM 1623 C CA . ASN B 1 97 ? -8.133 -5.066 -5.922 1 87.12 97 ASN B CA 1
ATOM 1624 C C . ASN B 1 97 ? -9.016 -4.059 -6.652 1 87.12 97 ASN B C 1
ATOM 1626 O O . ASN B 1 97 ? -9.016 -2.873 -6.324 1 87.12 97 ASN B O 1
ATOM 1630 N N . THR B 1 98 ? -9.75 -4.477 -7.613 1 86.44 98 THR B N 1
ATOM 1631 C CA . THR B 1 98 ? -10.656 -3.625 -8.375 1 86.44 98 THR B CA 1
ATOM 1632 C C . THR B 1 98 ? -11.758 -3.074 -7.477 1 86.44 98 THR B C 1
ATOM 1634 O O . THR B 1 98 ? -12.078 -1.885 -7.535 1 86.44 98 THR B O 1
ATOM 1637 N N . LYS B 1 99 ? -12.297 -3.924 -6.691 1 82.75 99 LYS B N 1
ATOM 1638 C CA . LYS B 1 99 ? -13.367 -3.512 -5.789 1 82.75 99 LYS B CA 1
ATOM 1639 C C . LYS B 1 99 ? -12.867 -2.484 -4.777 1 82.75 99 LYS B C 1
ATOM 1641 O O . LYS B 1 99 ? -13.547 -1.492 -4.508 1 82.75 99 LYS B O 1
ATOM 1646 N N . ILE B 1 100 ? -11.727 -2.783 -4.246 1 81.81 100 ILE B N 1
ATOM 1647 C CA . ILE B 1 100 ? -1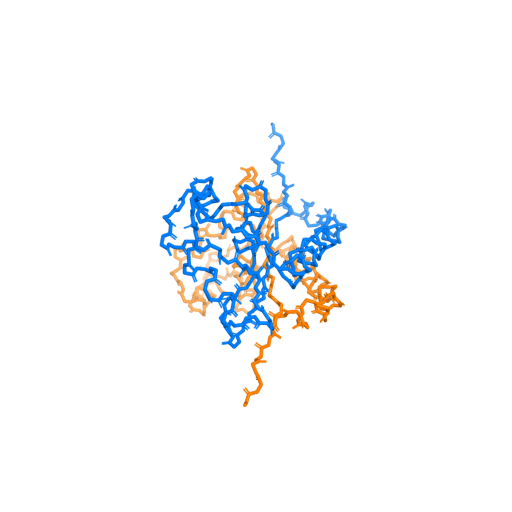1.148 -1.886 -3.25 1 81.81 100 ILE B CA 1
ATOM 1648 C C . ILE B 1 100 ? -10.867 -0.526 -3.883 1 81.81 100 ILE B C 1
ATOM 1650 O O . ILE B 1 100 ? -11.188 0.515 -3.305 1 81.81 100 ILE B O 1
ATOM 1654 N N . THR B 1 101 ? -10.344 -0.55 -5.051 1 82.19 101 THR B N 1
ATOM 1655 C CA . THR B 1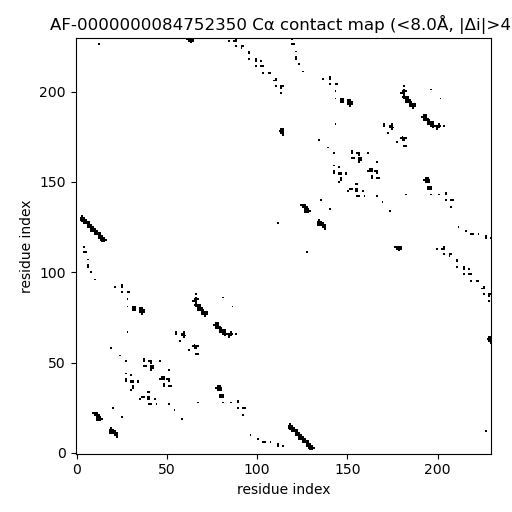 101 ? -10.031 0.678 -5.77 1 82.19 101 THR B CA 1
ATOM 1656 C C . THR B 1 101 ? -11.297 1.488 -6.039 1 82.19 101 THR B C 1
ATOM 1658 O O . THR B 1 101 ? -11.312 2.705 -5.836 1 82.19 101 THR B O 1
ATOM 1661 N N . ALA B 1 102 ? -12.297 0.799 -6.41 1 80.31 102 ALA B N 1
ATOM 1662 C CA . ALA B 1 102 ? -13.57 1.47 -6.68 1 80.31 102 ALA B CA 1
ATOM 1663 C C . ALA B 1 102 ? -14.141 2.092 -5.41 1 80.31 102 ALA B C 1
ATOM 1665 O O . ALA B 1 102 ? -14.68 3.199 -5.445 1 80.31 102 ALA B O 1
ATOM 1666 N N . THR B 1 103 ? -14.086 1.339 -4.387 1 74.5 103 THR B N 1
ATOM 1667 C CA . THR B 1 103 ? -14.609 1.821 -3.115 1 74.5 103 THR B CA 1
ATOM 1668 C C . THR B 1 103 ? -13.852 3.062 -2.654 1 74.5 103 THR B C 1
ATOM 1670 O O . THR B 1 103 ? -14.461 4.035 -2.203 1 74.5 103 THR B O 1
ATOM 1673 N N . VAL B 1 104 ? -12.539 3.066 -2.809 1 74.31 104 VAL B N 1
ATOM 1674 C CA . VAL B 1 104 ? -11.695 4.16 -2.344 1 74.31 104 VAL B CA 1
ATOM 1675 C C . VAL B 1 104 ? -11.945 5.406 -3.191 1 74.31 104 VAL B C 1
ATOM 1677 O O . VAL B 1 104 ? -11.961 6.523 -2.672 1 74.31 104 VAL B O 1
ATOM 1680 N N . GLN B 1 105 ? -12.141 5.215 -4.438 1 75.31 105 GLN B N 1
ATOM 1681 C CA . GLN B 1 105 ? -12.398 6.336 -5.336 1 75.31 105 GLN B CA 1
ATOM 1682 C C . GLN B 1 105 ? -13.625 7.125 -4.898 1 75.31 105 GLN B C 1
ATOM 1684 O O . GLN B 1 105 ? -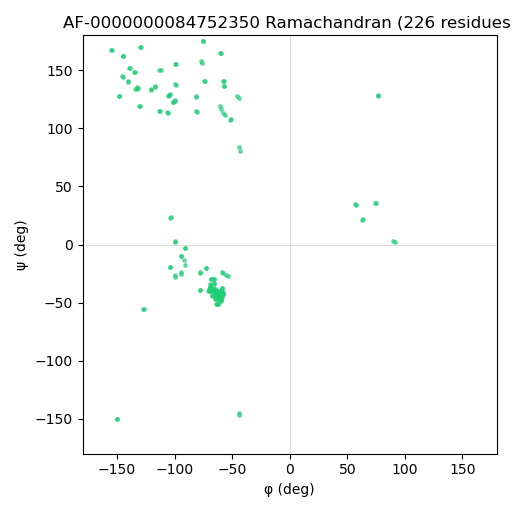13.688 8.344 -5.086 1 75.31 105 GLN B O 1
ATOM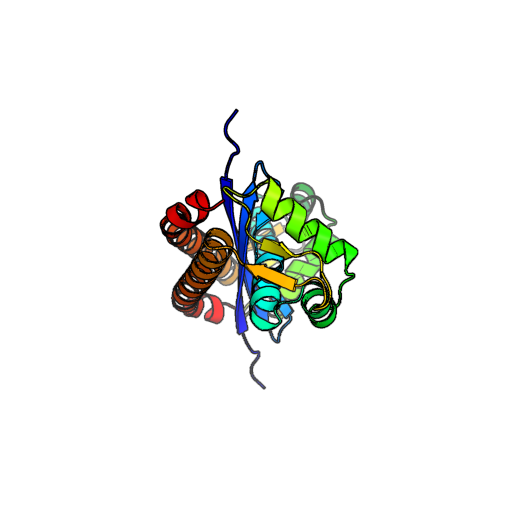 1689 N N . GLN B 1 106 ? -14.469 6.492 -4.207 1 70.62 106 GLN B N 1
ATOM 1690 C CA . GLN B 1 106 ? -15.68 7.152 -3.732 1 70.62 106 GLN B CA 1
ATOM 1691 C C . GLN B 1 106 ? -15.383 8.031 -2.518 1 70.62 106 GLN B C 1
ATOM 1693 O O . GLN B 1 106 ? -16.109 8.992 -2.256 1 70.62 106 GLN B O 1
ATOM 1698 N N . HIS B 1 107 ? -14.352 7.688 -1.85 1 66.81 107 HIS B N 1
ATOM 1699 C CA . HIS B 1 107 ? -14.062 8.398 -0.608 1 66.81 107 HIS B CA 1
ATOM 1700 C C . HIS B 1 107 ? -12.984 9.453 -0.814 1 66.81 107 HIS B C 1
ATOM 1702 O O . HIS B 1 107 ? -12.617 10.164 0.125 1 66.81 107 HIS B O 1
ATOM 1708 N N . THR B 1 108 ? -12.516 9.602 -2.021 1 72.75 108 THR B N 1
ATOM 1709 C CA . THR B 1 108 ? -11.305 10.391 -2.229 1 72.75 108 THR B CA 1
ATOM 1710 C C . THR B 1 108 ? -11.641 11.844 -2.523 1 72.75 108 THR B C 1
ATOM 1712 O O . THR B 1 108 ? -10.805 12.734 -2.363 1 72.75 108 THR B O 1
ATOM 1715 N N . GLU B 1 109 ? -12.891 12.078 -2.814 1 77.75 109 GLU B N 1
ATOM 1716 C CA . GLU B 1 109 ? -13.195 13.453 -3.188 1 77.75 109 GLU B CA 1
ATOM 1717 C C . GLU B 1 109 ? -12.898 14.414 -2.037 1 77.75 109 GLU B C 1
ATOM 1719 O O . GLU B 1 109 ? -12.305 15.477 -2.242 1 77.75 109 GLU B O 1
ATOM 1724 N N . GLU B 1 110 ? -13.359 14 -0.928 1 79.81 110 GLU B N 1
ATOM 1725 C CA . GLU B 1 110 ? -13.125 14.852 0.238 1 79.81 110 GLU B CA 1
ATOM 1726 C C . GLU B 1 110 ? -11.625 14.992 0.516 1 79.81 110 GLU B C 1
ATOM 1728 O O . GLU B 1 110 ? -11.156 16.094 0.818 1 79.81 110 GLU B O 1
ATOM 1733 N N . MET B 1 111 ? -10.93 13.945 0.424 1 83.25 111 MET B N 1
ATOM 1734 C CA . MET B 1 111 ? -9.492 13.945 0.684 1 83.25 111 MET B CA 1
ATOM 1735 C C . MET B 1 111 ? -8.75 14.789 -0.343 1 83.25 111 MET B C 1
ATOM 1737 O O . MET B 1 111 ? -7.898 15.609 0.018 1 83.25 111 MET B O 1
ATOM 1741 N N . LEU B 1 112 ? -9.172 14.688 -1.523 1 84.31 112 LEU B N 1
ATOM 1742 C CA . LEU B 1 112 ? -8.523 15.414 -2.605 1 84.31 112 LEU B CA 1
ATOM 1743 C C . LEU B 1 112 ? -8.75 16.922 -2.475 1 84.31 112 LEU B C 1
ATOM 1745 O O . LEU B 1 112 ? -7.883 17.719 -2.826 1 84.31 112 LEU B O 1
ATOM 1749 N N . GLY B 1 113 ? -9.859 17.281 -1.904 1 83.56 113 GLY B N 1
ATOM 1750 C CA . GLY B 1 113 ? -10.188 18.688 -1.696 1 83.56 113 GLY B CA 1
ATOM 1751 C C . GLY B 1 113 ? -9.359 19.328 -0.6 1 83.56 113 GLY B C 1
ATOM 1752 O O . GLY B 1 113 ? -9.234 20.547 -0.552 1 83.56 113 GLY B O 1
ATOM 1753 N N . LEU B 1 114 ? -8.812 18.562 0.24 1 83.88 114 LEU B N 1
ATOM 1754 C CA . LEU B 1 114 ? -8.031 19.062 1.364 1 83.88 114 LEU B CA 1
ATOM 1755 C C . LEU B 1 114 ? -6.547 19.109 1.019 1 83.88 114 LEU B C 1
ATOM 1757 O O . LEU B 1 114 ? -5.754 19.719 1.745 1 83.88 114 LEU B O 1
ATOM 1761 N N . ILE B 1 115 ? -6.207 18.547 -0.078 1 87 115 ILE B N 1
ATOM 1762 C CA . ILE B 1 115 ? -4.82 18.484 -0.517 1 87 115 ILE B CA 1
ATOM 1763 C C . ILE B 1 115 ? -4.617 19.375 -1.731 1 87 115 ILE B C 1
ATOM 1765 O O . ILE B 1 115 ? -5.41 19.344 -2.676 1 87 115 ILE B O 1
#

Organism: Allomuricauda ruestringensis (strain DSM 13258 / CIP 107369 / LMG 19739 / B1) (NCBI:txid886377)

Solvent-accessible surface area (backbone atoms only — not comparable to full-atom values): 12380 Å² total; per-residue (Å²): 133,81,79,49,73,43,81,42,76,48,59,33,32,24,49,72,86,34,83,70,46,33,65,68,55,42,48,47,53,51,32,19,59,74,61,40,17,56,62,59,26,16,54,78,69,71,47,50,54,67,58,48,49,50,50,51,50,48,43,30,68,64,29,67,51,45,29,63,48,76,41,80,37,66,97,83,56,55,38,23,40,60,30,74,58,27,48,48,47,45,53,48,50,52,50,47,51,52,51,50,50,55,57,45,60,71,58,37,59,67,52,52,69,53,70,133,82,80,50,73,43,82,41,76,48,58,33,33,24,49,71,85,34,85,68,45,34,66,66,56,42,48,49,53,51,33,18,58,74,62,41,18,55,62,57,26,15,53,76,69,71,48,49,55,66,58,47,49,50,52,50,50,50,43,31,68,63,28,67,50,47,27,63,46,75,42,79,38,64,99,84,55,56,38,22,40,60,32,75,56,26,48,47,46,42,52,48,49,51,49,47,53,51,51,49,50,53,57,47,61,71,58,36,58,66,52,52,70,53,70

Secondary structure (DSSP, 8-state):
----EEEEEEEEEEETTEEEESHHHHHHHHHHHHHS-HHHHHHHTT--HHHHHHHHHHHHHHSSS-SEEEE--STT--EEEE-HHHHHHHHHHHHHHHHHHHHHHHHHHHHHHH-/----EEEEEEEEEEETTEEEESHHHHHHHHHHHHHS-HHHHHHHTT--HHHHHHHHHHHHHHSSS-SEEEE--STT--EEEE-HHHHHHHHHHHHHHHHHHHHHHHHHHHHHHH-

Nearest PDB structures (foldseek):
  2ijl-assembly1_A  TM=8.800E-01  e=2.215E-06  Agrobacterium fabrum str. C58
  1b9m-assembly1_A  TM=7.475E-01  e=4.773E-07  Escherichia coli
  1b9m-assembly1_B  TM=7.709E-01  e=5.422E-06  Escherichia coli
  1o7l-assembly2_D  TM=8.139E-01  e=1.168E-05  Escherichia coli
  1b9n-assembly1_B  TM=7.654E-01  e=3.249E-05  Escherichia coli